Protein AF-A0A960PPL7-F1 (afdb_monomer)

pLDDT: mean 92.36, std 5.19, range [50.59, 97.56]

Structure (mmCIF, N/CA/C/O backbone):
data_AF-A0A960PPL7-F1
#
_entry.id   AF-A0A960PPL7-F1
#
loop_
_atom_site.group_PDB
_atom_site.id
_atom_site.type_symbol
_atom_site.label_atom_id
_atom_site.label_alt_id
_atom_site.label_comp_id
_atom_site.label_asym_id
_atom_site.label_entity_id
_atom_site.label_seq_id
_atom_site.pdbx_PDB_ins_code
_atom_site.Cartn_x
_atom_site.Cartn_y
_atom_site.Cartn_z
_atom_site.occupancy
_atom_site.B_iso_or_equiv
_atom_site.auth_seq_id
_atom_site.auth_comp_id
_atom_site.auth_asym_id
_atom_site.auth_atom_id
_atom_site.pdbx_PDB_model_num
ATOM 1 N N . GLU A 1 1 ? 14.527 -8.221 19.448 1.00 73.06 1 GLU A N 1
ATOM 2 C CA . GLU A 1 1 ? 15.876 -8.836 19.472 1.00 73.06 1 GLU A CA 1
ATOM 3 C C . GLU A 1 1 ? 15.897 -10.277 19.989 1.00 73.06 1 GLU A C 1
ATOM 5 O O . GLU A 1 1 ? 16.883 -10.960 19.742 1.00 73.06 1 GLU A O 1
ATOM 10 N N . SER A 1 2 ? 14.802 -10.771 20.595 1.00 90.75 2 SER A N 1
ATOM 11 C CA . SER A 1 2 ? 14.641 -12.183 20.988 1.00 90.75 2 SER A CA 1
ATOM 12 C C . SER A 1 2 ? 15.032 -13.168 19.874 1.00 90.75 2 SER A C 1
ATOM 14 O O . SER A 1 2 ? 14.735 -12.958 18.686 1.00 90.75 2 SER A O 1
ATOM 16 N N . SER A 1 3 ? 15.683 -14.263 20.271 1.00 93.06 3 SER A N 1
ATOM 17 C CA . SER A 1 3 ? 16.046 -15.384 19.397 1.00 93.06 3 SER A CA 1
ATOM 18 C C . SER A 1 3 ? 14.822 -16.080 18.791 1.00 93.06 3 SER A C 1
ATOM 20 O O . SER A 1 3 ? 14.914 -16.642 17.704 1.00 93.06 3 SER A O 1
ATOM 22 N N . GLU A 1 4 ? 13.650 -15.964 19.412 1.00 94.50 4 GLU A N 1
ATOM 23 C CA . GLU A 1 4 ? 12.392 -16.514 18.883 1.00 94.50 4 GLU A CA 1
ATOM 24 C C . GLU A 1 4 ? 12.011 -15.888 17.530 1.00 94.50 4 GLU A C 1
ATOM 26 O O . GLU A 1 4 ? 11.429 -16.538 16.666 1.00 94.50 4 GLU A O 1
ATOM 31 N N . LEU A 1 5 ? 12.422 -14.637 17.288 1.00 94.69 5 LEU A N 1
ATOM 32 C CA . LEU A 1 5 ? 12.109 -13.887 16.069 1.00 94.69 5 LEU A CA 1
ATOM 33 C C . LEU A 1 5 ? 13.184 -14.019 14.977 1.00 94.69 5 LEU A C 1
ATOM 35 O O . LEU A 1 5 ? 13.223 -13.207 14.050 1.00 94.69 5 LEU A O 1
ATOM 39 N N . ILE A 1 6 ? 14.092 -15.000 15.061 1.00 96.19 6 ILE A N 1
ATOM 40 C CA . ILE A 1 6 ? 15.126 -15.217 14.029 1.00 96.19 6 ILE A CA 1
ATOM 41 C C . ILE A 1 6 ? 14.489 -15.466 12.655 1.00 96.19 6 ILE A C 1
ATOM 43 O O . ILE A 1 6 ? 14.918 -14.873 11.667 1.00 96.19 6 ILE A O 1
ATOM 47 N N . LYS A 1 7 ? 13.432 -16.286 12.586 1.00 96.62 7 LYS A N 1
ATOM 48 C CA . LYS A 1 7 ? 12.739 -16.577 11.320 1.00 96.62 7 LYS A CA 1
ATOM 49 C C . LYS A 1 7 ? 12.035 -15.351 10.746 1.00 96.62 7 LYS A C 1
ATOM 51 O O . LYS A 1 7 ? 12.134 -15.118 9.547 1.00 96.62 7 LYS A O 1
ATOM 56 N N . TRP A 1 8 ? 11.411 -14.535 11.596 1.00 95.31 8 TRP A N 1
ATOM 57 C CA . TRP A 1 8 ? 10.809 -13.268 11.179 1.00 95.31 8 TRP A CA 1
ATOM 58 C C . TRP A 1 8 ? 11.855 -12.311 10.600 1.00 95.31 8 TRP A C 1
ATOM 60 O O . TRP A 1 8 ? 11.674 -11.800 9.502 1.00 95.31 8 TRP A O 1
ATOM 70 N N . ARG A 1 9 ? 12.993 -12.127 11.283 1.00 94.81 9 ARG A N 1
ATOM 71 C CA . ARG A 1 9 ? 14.095 -11.289 10.778 1.00 94.81 9 ARG A CA 1
ATOM 72 C C . ARG A 1 9 ? 14.619 -11.786 9.431 1.00 94.81 9 ARG A C 1
ATOM 74 O O . ARG A 1 9 ? 14.676 -11.010 8.488 1.00 94.81 9 ARG A O 1
ATOM 81 N N . SER A 1 10 ? 14.890 -13.088 9.322 1.00 96.12 10 SER A N 1
ATOM 82 C CA . SER A 1 10 ? 15.334 -13.703 8.067 1.00 96.12 10 SER A CA 1
ATOM 83 C C . SER A 1 10 ? 14.318 -13.539 6.935 1.00 96.12 10 SER A C 1
ATOM 85 O O . SER A 1 10 ? 14.725 -13.379 5.789 1.00 96.12 10 SER A O 1
ATOM 87 N N . PHE A 1 11 ? 13.017 -13.586 7.232 1.00 96.94 11 PHE A N 1
ATOM 88 C CA . PHE A 1 11 ? 11.973 -13.325 6.245 1.00 96.94 11 PHE A CA 1
ATOM 89 C C . PHE A 1 11 ? 12.001 -11.868 5.776 1.00 96.94 11 PHE A C 1
ATOM 91 O O . PHE A 1 11 ? 11.994 -11.629 4.575 1.00 96.94 11 PHE A O 1
ATOM 98 N N . ARG A 1 12 ? 12.099 -10.905 6.701 1.00 96.81 12 ARG A N 1
ATOM 99 C CA . ARG A 1 12 ? 12.150 -9.470 6.373 1.00 96.81 12 ARG A CA 1
ATOM 100 C C . ARG A 1 12 ? 13.394 -9.052 5.584 1.00 96.81 12 ARG A C 1
ATOM 102 O O . ARG A 1 12 ? 13.346 -8.040 4.890 1.00 96.81 12 ARG A O 1
ATOM 109 N N . ASP A 1 13 ? 14.493 -9.794 5.710 1.00 95.81 13 ASP A N 1
ATOM 110 C CA . ASP A 1 13 ? 15.726 -9.560 4.947 1.00 95.81 13 ASP A CA 1
ATOM 111 C C . ASP A 1 13 ? 15.650 -10.121 3.509 1.00 95.81 13 ASP A C 1
ATOM 113 O O . ASP A 1 13 ? 16.515 -9.821 2.678 1.00 95.81 13 ASP A O 1
ATOM 117 N N . SER A 1 14 ? 14.622 -10.922 3.198 1.00 96.38 14 SER A N 1
ATOM 118 C CA . SER A 1 14 ? 14.376 -11.439 1.852 1.00 96.38 14 SER A CA 1
ATOM 119 C C . SER A 1 14 ? 13.973 -10.322 0.887 1.00 96.38 14 SER A C 1
ATOM 121 O O . SER A 1 14 ? 13.324 -9.340 1.242 1.00 96.38 14 SER A O 1
ATOM 123 N N . GLU A 1 15 ? 14.320 -10.487 -0.385 1.00 94.88 15 GLU A N 1
ATOM 124 C CA . GLU A 1 15 ? 13.845 -9.603 -1.450 1.00 94.88 15 GLU A CA 1
ATOM 125 C C . GLU A 1 15 ? 12.352 -9.822 -1.758 1.00 94.88 15 GLU A C 1
ATOM 127 O O . GLU A 1 15 ? 11.674 -8.900 -2.207 1.00 94.88 15 GLU A O 1
ATOM 132 N N . ASP A 1 16 ? 11.815 -11.010 -1.471 1.00 96.38 16 ASP A N 1
ATOM 133 C CA . ASP A 1 16 ? 10.421 -11.356 -1.775 1.00 96.38 16 ASP A CA 1
ATOM 134 C C . ASP A 1 16 ? 9.433 -10.809 -0.737 1.00 96.38 16 ASP A C 1
ATOM 136 O O . ASP A 1 16 ? 8.257 -10.604 -1.041 1.00 96.38 16 ASP A O 1
ATOM 140 N N . SER A 1 17 ? 9.894 -10.495 0.480 1.00 97.12 17 SER A N 1
ATOM 141 C CA . SER A 1 17 ? 9.025 -9.957 1.536 1.00 97.12 17 SER A CA 1
ATOM 142 C C . SER A 1 17 ? 8.467 -8.571 1.206 1.00 97.12 17 SER A C 1
ATOM 144 O O . SER A 1 17 ? 7.540 -8.116 1.871 1.00 97.12 17 SER A O 1
ATOM 146 N N . ARG A 1 18 ? 8.980 -7.905 0.161 1.00 96.12 18 ARG A N 1
ATOM 147 C CA . ARG A 1 18 ? 8.440 -6.634 -0.346 1.00 96.12 18 ARG A CA 1
ATOM 148 C C . ARG A 1 18 ? 7.047 -6.769 -0.964 1.00 96.12 18 ARG A C 1
ATOM 150 O O . ARG A 1 18 ? 6.365 -5.778 -1.180 1.00 96.12 18 ARG A O 1
ATOM 157 N N . TYR A 1 19 ? 6.625 -7.992 -1.276 1.00 96.81 19 TYR A N 1
ATOM 158 C CA . TYR A 1 19 ? 5.289 -8.288 -1.798 1.00 96.81 19 TYR A CA 1
ATOM 159 C C . TYR A 1 19 ? 4.319 -8.760 -0.709 1.00 96.81 19 TYR A C 1
ATOM 161 O O . TYR A 1 19 ? 3.200 -9.167 -1.015 1.00 96.81 19 TYR A O 1
ATOM 169 N N . VAL A 1 20 ? 4.735 -8.711 0.559 1.00 97.56 20 VAL A N 1
ATOM 170 C CA . VAL A 1 20 ? 3.917 -9.108 1.704 1.00 97.56 20 VAL A CA 1
ATOM 171 C C . VAL A 1 20 ? 3.714 -7.902 2.607 1.00 97.56 20 VAL A C 1
ATOM 173 O O . VAL A 1 20 ? 4.674 -7.264 3.024 1.00 97.56 20 VAL A O 1
ATOM 176 N N . THR A 1 21 ? 2.461 -7.623 2.948 1.00 96.81 21 THR A N 1
ATOM 177 C CA . THR A 1 21 ? 2.082 -6.604 3.929 1.00 96.81 21 THR A CA 1
ATOM 178 C C . THR A 1 21 ? 1.189 -7.255 4.972 1.00 96.81 21 THR A C 1
ATOM 180 O O . THR A 1 21 ? 0.281 -8.011 4.630 1.00 96.81 21 THR A O 1
ATOM 183 N N . LEU A 1 22 ? 1.457 -6.964 6.242 1.00 96.94 22 LEU A N 1
ATOM 184 C CA . LEU A 1 22 ? 0.673 -7.447 7.371 1.00 96.94 22 LEU A CA 1
ATOM 185 C C . LEU A 1 22 ? -0.051 -6.268 8.009 1.00 96.94 22 LEU A C 1
ATOM 187 O O . LEU A 1 22 ? 0.582 -5.278 8.369 1.00 96.94 22 LEU A O 1
ATOM 191 N N . THR A 1 23 ? -1.368 -6.381 8.137 1.00 96.62 23 THR A N 1
ATOM 192 C CA . THR A 1 23 ? -2.220 -5.327 8.690 1.00 96.62 23 THR A CA 1
ATOM 193 C C . THR A 1 23 ? -2.636 -5.639 10.115 1.00 96.62 23 THR A C 1
ATOM 195 O O . THR A 1 23 ? -2.966 -6.784 10.421 1.00 96.62 23 THR A O 1
ATOM 198 N N . LEU A 1 24 ? -2.691 -4.613 10.950 1.00 95.31 24 LEU A N 1
ATOM 199 C CA . LEU A 1 24 ? -3.146 -4.687 12.335 1.00 95.31 24 LEU A CA 1
ATOM 200 C C . LEU A 1 24 ? -3.850 -3.380 12.730 1.00 95.31 24 LEU A C 1
ATOM 202 O O . LEU A 1 24 ? -3.652 -2.371 12.058 1.00 95.31 24 LEU A O 1
ATOM 206 N N . PRO A 1 25 ? -4.659 -3.358 13.798 1.00 95.94 25 PRO A N 1
ATOM 207 C CA . PRO A 1 25 ? -5.202 -4.512 14.525 1.00 95.94 25 PRO A CA 1
ATOM 208 C C . PRO A 1 25 ? -6.429 -5.096 13.790 1.00 95.94 25 PRO A C 1
ATOM 210 O O . PRO A 1 25 ? -6.706 -4.695 12.659 1.00 95.94 25 PRO A O 1
ATOM 213 N N . HIS A 1 26 ? -7.179 -6.028 14.386 1.00 95.75 26 HIS A N 1
ATOM 214 C CA . HIS A 1 26 ? -8.480 -6.401 13.823 1.00 95.75 26 HIS A CA 1
ATOM 215 C C . HIS A 1 26 ? -9.491 -5.242 13.923 1.00 95.75 26 HIS A C 1
ATOM 217 O O . HIS A 1 26 ? -9.359 -4.320 14.735 1.00 95.75 26 HIS A O 1
ATOM 223 N N . ILE A 1 27 ? -10.512 -5.299 13.067 1.00 95.19 27 ILE A N 1
ATOM 224 C CA . ILE A 1 27 ? -11.621 -4.343 12.996 1.00 95.19 27 ILE A CA 1
ATOM 225 C C . ILE A 1 27 ? -12.933 -5.000 13.381 1.00 95.19 27 ILE A C 1
ATOM 227 O O . ILE A 1 27 ? -13.144 -6.185 13.121 1.00 95.19 27 ILE A O 1
ATOM 231 N N . LEU A 1 28 ? -13.838 -4.224 13.961 1.00 94.69 28 LEU A N 1
ATOM 232 C CA . LEU A 1 28 ? -15.170 -4.698 14.280 1.00 94.69 28 LEU A CA 1
ATOM 233 C C . LEU A 1 28 ? -15.963 -4.919 12.983 1.00 94.69 28 LEU A C 1
ATOM 235 O O . LEU A 1 28 ? -16.094 -4.009 12.167 1.00 94.69 28 LEU A O 1
ATOM 239 N N . LEU A 1 29 ? -16.490 -6.130 12.773 1.00 94.25 29 LEU A N 1
ATOM 240 C CA . LEU A 1 29 ? -17.233 -6.462 11.547 1.00 94.25 29 LEU A CA 1
ATOM 241 C C . LEU A 1 29 ? -18.726 -6.156 11.644 1.00 94.25 29 LEU A C 1
ATOM 243 O O . LEU A 1 29 ? -19.380 -5.914 10.630 1.00 94.25 29 LEU A O 1
ATOM 247 N N . ARG A 1 30 ? -19.287 -6.196 12.854 1.00 93.75 30 ARG A N 1
ATOM 248 C CA . ARG A 1 30 ? -20.698 -5.891 13.093 1.00 93.75 30 ARG A CA 1
ATOM 249 C C . ARG A 1 30 ? -20.910 -5.287 14.467 1.00 93.75 30 ARG A C 1
ATOM 251 O O . ARG A 1 30 ? -20.148 -5.547 15.392 1.00 93.75 30 ARG A O 1
ATOM 258 N N . LEU A 1 31 ? -22.020 -4.575 14.606 1.00 93.06 31 LEU A N 1
ATOM 259 C CA . LEU A 1 31 ? -22.545 -4.214 15.915 1.00 93.06 31 LEU A CA 1
ATOM 260 C C . LEU A 1 31 ? -23.069 -5.460 16.655 1.00 93.06 31 LEU A C 1
ATOM 262 O O . LEU A 1 31 ? -23.613 -6.366 15.999 1.00 93.06 31 LEU A O 1
ATOM 266 N N . PRO A 1 32 ? -22.935 -5.504 17.992 1.00 93.81 32 PRO A N 1
ATOM 267 C CA . PRO A 1 32 ? -23.618 -6.484 18.827 1.00 93.81 32 PRO A CA 1
ATOM 268 C C . PRO A 1 32 ? -25.133 -6.455 18.605 1.00 93.81 32 PRO A C 1
ATOM 270 O O . PRO A 1 32 ? -25.702 -5.391 18.337 1.00 93.81 32 PRO A O 1
ATOM 273 N N . TYR A 1 33 ? -25.787 -7.612 18.695 1.00 94.19 33 TYR A N 1
ATOM 274 C CA . TYR A 1 33 ? -27.240 -7.697 18.588 1.00 94.19 33 TYR A CA 1
ATOM 275 C C . TYR A 1 33 ? -27.907 -7.146 19.846 1.00 94.19 33 TYR A C 1
ATOM 277 O O . TYR A 1 33 ? -27.520 -7.467 20.967 1.00 94.19 33 TYR A O 1
ATOM 285 N N . GLY A 1 34 ? -28.944 -6.3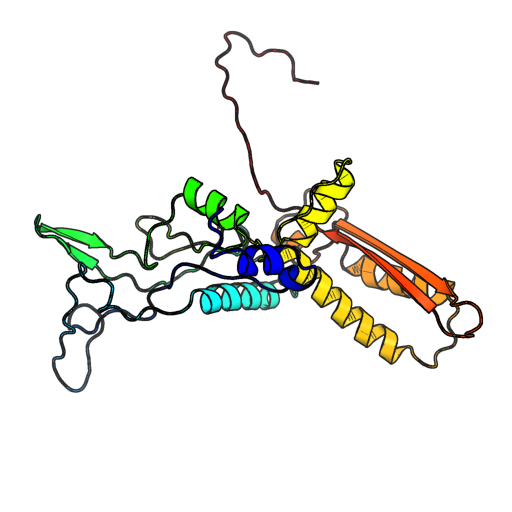41 19.654 1.00 91.44 34 GLY A N 1
ATOM 286 C CA . GLY A 1 34 ? -29.691 -5.741 20.747 1.00 91.44 34 GLY A CA 1
ATOM 287 C C . GLY A 1 34 ? -30.824 -4.849 20.236 1.00 91.44 34 GLY A C 1
ATOM 288 O O . GLY A 1 34 ? -30.761 -4.384 19.095 1.00 91.44 34 GLY A O 1
ATOM 289 N N . PRO A 1 35 ? -31.859 -4.588 21.055 1.00 87.44 35 PRO A N 1
ATOM 290 C CA . PRO A 1 35 ? -32.994 -3.748 20.670 1.00 87.44 35 PRO A CA 1
ATOM 291 C C . PRO A 1 35 ? -32.601 -2.321 20.267 1.00 87.44 35 PRO A C 1
ATOM 293 O O . PRO A 1 35 ? -33.221 -1.749 19.377 1.00 87.44 35 PRO A O 1
ATOM 296 N N . GLU A 1 36 ? -31.571 -1.761 20.909 1.00 85.31 36 GLU A N 1
ATOM 297 C CA . GLU A 1 36 ? -31.084 -0.394 20.667 1.00 85.31 36 GLU A CA 1
ATOM 298 C C . GLU A 1 36 ? -30.017 -0.316 19.562 1.00 85.31 36 GLU A C 1
ATOM 300 O O . GLU A 1 36 ? -29.754 0.761 19.032 1.00 85.31 36 GLU A O 1
ATOM 305 N N . THR A 1 37 ? -29.400 -1.446 19.205 1.00 88.00 37 THR A N 1
ATOM 306 C CA . THR A 1 37 ? -28.290 -1.519 18.246 1.00 88.00 37 THR A CA 1
ATOM 307 C C . THR A 1 37 ? -28.740 -2.187 16.948 1.00 88.00 37 THR A C 1
ATOM 309 O O . THR A 1 37 ? -29.140 -1.522 15.995 1.00 88.00 37 THR A O 1
ATOM 312 N N . LYS A 1 38 ? -28.677 -3.519 16.893 1.00 89.50 38 LYS A N 1
ATOM 313 C CA . LYS A 1 38 ? -29.077 -4.338 15.753 1.00 89.50 38 LYS A CA 1
ATOM 314 C C . LYS A 1 38 ? -30.102 -5.373 16.227 1.00 89.50 38 LYS A C 1
ATOM 316 O O . LYS A 1 38 ? -29.691 -6.421 16.732 1.00 89.50 38 LYS A O 1
ATOM 321 N N . PRO A 1 39 ? -31.412 -5.112 16.087 1.00 91.25 39 PRO A N 1
ATOM 322 C CA . PRO A 1 39 ? -32.435 -6.043 16.541 1.00 91.25 39 PRO A CA 1
ATOM 323 C C . PRO A 1 39 ? -32.487 -7.294 15.656 1.00 91.25 39 PRO A C 1
ATOM 325 O O . PRO A 1 39 ? -32.177 -7.255 14.463 1.00 91.25 39 PRO A O 1
ATOM 328 N N . VAL A 1 40 ? -32.893 -8.414 16.254 1.00 93.12 40 VAL A N 1
ATOM 329 C CA . VAL A 1 40 ? -33.197 -9.667 15.550 1.00 93.12 40 VAL A CA 1
ATOM 330 C C . VAL A 1 40 ? -34.707 -9.742 15.322 1.00 93.12 40 VAL A C 1
ATOM 332 O O . VAL A 1 40 ? -35.481 -9.452 16.228 1.00 93.12 40 VAL A O 1
ATOM 335 N N . GLU A 1 41 ? -35.137 -10.136 14.123 1.00 90.50 41 GLU A N 1
ATOM 336 C CA . GLU A 1 41 ? -36.562 -10.126 13.748 1.00 90.50 41 GLU A CA 1
ATOM 337 C C . GLU A 1 41 ? -37.391 -11.210 14.457 1.00 90.50 41 GLU A C 1
ATOM 339 O O . GLU A 1 41 ? -38.571 -11.014 14.732 1.00 90.50 41 GLU A O 1
ATOM 344 N N . THR A 1 42 ? -36.796 -12.372 14.741 1.00 91.94 42 THR A N 1
ATOM 345 C CA . THR A 1 42 ? -37.542 -13.564 15.180 1.00 91.94 42 THR A CA 1
ATOM 346 C C . THR A 1 42 ? -37.848 -13.580 16.677 1.00 91.94 42 THR A C 1
ATOM 348 O O . THR A 1 42 ? -38.899 -14.064 17.089 1.00 91.94 42 THR A O 1
ATOM 351 N N . PHE A 1 43 ? -36.925 -13.097 17.505 1.00 92.88 43 PHE A N 1
ATOM 352 C CA . PHE A 1 43 ? -37.070 -13.080 18.958 1.00 92.88 43 PHE A CA 1
ATOM 353 C C . PHE A 1 43 ? -36.241 -11.948 19.559 1.00 92.88 43 PHE A C 1
ATOM 355 O O . PHE A 1 43 ? -35.281 -11.475 18.950 1.00 92.88 43 PHE A O 1
ATOM 362 N N . ASN A 1 44 ? -36.606 -11.529 20.772 1.00 91.81 44 ASN A N 1
ATOM 363 C CA . ASN A 1 44 ? -35.888 -10.488 21.497 1.00 91.81 44 ASN A CA 1
ATOM 364 C C . ASN A 1 44 ? -34.538 -11.022 22.004 1.00 91.81 44 ASN A C 1
ATOM 366 O O . ASN A 1 44 ? -34.441 -11.533 23.120 1.00 91.81 44 ASN A O 1
ATOM 370 N N . TYR A 1 45 ? -33.520 -10.956 21.148 1.00 93.62 45 TYR A N 1
ATOM 371 C CA . TYR A 1 45 ? -32.154 -11.336 21.475 1.00 93.62 45 TYR A CA 1
ATOM 372 C C . TYR A 1 45 ? -31.342 -10.118 21.908 1.00 93.62 45 TYR A C 1
ATOM 374 O O . TYR A 1 45 ? -31.296 -9.109 21.202 1.00 93.62 45 TYR A O 1
ATOM 382 N N . VAL A 1 46 ? -30.664 -10.255 23.043 1.00 92.44 46 VAL A N 1
ATOM 383 C CA . VAL A 1 46 ? -29.668 -9.303 23.527 1.00 92.44 46 VAL A CA 1
ATOM 384 C C . VAL A 1 46 ? -28.358 -10.064 23.628 1.00 92.44 46 VAL A C 1
ATOM 386 O O . VAL A 1 46 ? -28.264 -11.046 24.365 1.00 92.44 46 VAL A O 1
ATOM 389 N N . GLU A 1 47 ? -27.373 -9.654 22.839 1.00 92.94 47 GLU A N 1
ATOM 390 C CA . GLU A 1 47 ? -26.036 -10.223 22.908 1.00 92.94 47 GLU A CA 1
ATOM 391 C C . GLU A 1 47 ? -25.355 -9.764 24.199 1.00 92.94 47 GLU A C 1
ATOM 393 O O . GLU A 1 47 ? -25.427 -8.590 24.559 1.00 92.94 47 GLU A O 1
ATOM 398 N N . ASP A 1 48 ? -24.709 -10.689 24.906 1.00 90.38 48 ASP A N 1
ATOM 399 C CA . ASP A 1 48 ? -24.051 -10.417 26.186 1.00 90.38 48 ASP A CA 1
ATOM 400 C C . ASP A 1 48 ? -22.729 -9.661 25.973 1.00 90.38 48 ASP A C 1
ATOM 402 O O . ASP A 1 48 ? -21.648 -10.230 26.089 1.00 90.38 48 ASP A O 1
ATOM 406 N N . VAL A 1 49 ? -22.807 -8.384 25.595 1.00 89.69 49 VAL A N 1
ATOM 407 C CA . VAL A 1 49 ? -21.649 -7.528 25.316 1.00 89.69 49 VAL A CA 1
ATOM 408 C C . VAL A 1 49 ? -21.798 -6.205 26.058 1.00 89.69 49 VAL A C 1
ATOM 410 O O . VAL A 1 49 ? -22.644 -5.380 25.728 1.00 89.69 49 VAL A O 1
ATOM 413 N N . ASP A 1 50 ? -20.926 -5.977 27.033 1.00 82.75 50 ASP A N 1
ATOM 414 C CA . ASP A 1 50 ? -20.945 -4.808 27.920 1.00 82.75 50 ASP A CA 1
ATOM 415 C C . ASP A 1 50 ? -19.900 -3.738 27.548 1.00 82.75 50 ASP A C 1
ATOM 417 O O . ASP A 1 50 ? -19.867 -2.668 28.143 1.00 82.75 50 ASP A O 1
ATOM 421 N N . GLY A 1 51 ? -19.038 -4.012 26.560 1.00 82.31 51 GLY A N 1
ATOM 422 C CA . GLY A 1 51 ? -17.943 -3.113 26.181 1.00 82.31 51 GLY A CA 1
ATOM 423 C C . GLY A 1 51 ? -16.620 -3.363 26.891 1.00 82.31 51 GLY A C 1
ATOM 424 O O . GLY A 1 51 ? -15.598 -2.874 26.397 1.00 82.31 51 GLY A O 1
ATOM 425 N N . THR A 1 52 ? -16.594 -4.164 27.955 1.00 83.12 52 THR A N 1
ATOM 426 C CA . THR A 1 52 ? -15.383 -4.431 28.740 1.00 83.12 52 THR A CA 1
ATOM 427 C C . THR A 1 52 ? -14.590 -5.597 28.152 1.00 83.12 52 THR A C 1
ATOM 429 O O . THR A 1 52 ? -13.388 -5.466 27.906 1.00 83.12 52 THR A O 1
ATOM 432 N N . ASP A 1 53 ? -15.276 -6.689 27.812 1.00 87.44 53 ASP A N 1
ATOM 433 C CA . ASP A 1 53 ? -14.671 -7.881 27.223 1.00 87.44 53 ASP A CA 1
ATOM 434 C C . ASP A 1 53 ? -14.542 -7.745 25.696 1.00 87.44 53 ASP A C 1
ATOM 436 O O . ASP A 1 53 ? -15.522 -7.534 24.975 1.00 87.44 53 ASP A O 1
ATOM 440 N N . HIS A 1 54 ? -13.308 -7.825 25.191 1.00 86.62 54 HIS A N 1
ATOM 441 C CA . HIS A 1 54 ? -13.030 -7.732 23.759 1.00 86.62 54 HIS A CA 1
ATOM 442 C C . HIS A 1 54 ? -13.396 -9.019 23.022 1.00 86.62 54 HIS A C 1
ATOM 444 O O . HIS A 1 54 ? -13.834 -8.931 21.877 1.00 86.62 54 HIS A O 1
ATOM 450 N N . ASP A 1 55 ? -13.281 -10.183 23.659 1.00 90.69 55 ASP A N 1
ATOM 451 C CA . ASP A 1 55 ? -13.412 -11.478 22.981 1.00 90.69 55 ASP A CA 1
ATOM 452 C C . ASP A 1 55 ? -14.864 -11.789 22.594 1.00 90.69 55 ASP A C 1
ATOM 454 O O . ASP A 1 55 ? -15.125 -12.630 21.732 1.00 90.69 55 ASP A O 1
ATOM 458 N N . LYS A 1 56 ? -15.824 -11.063 23.179 1.00 92.69 56 LYS A N 1
ATOM 459 C CA . LYS A 1 56 ? -17.249 -11.168 22.841 1.00 92.69 56 LYS A CA 1
ATOM 460 C C . LYS A 1 56 ? -17.641 -10.409 21.569 1.00 92.69 56 LYS A C 1
ATOM 462 O O . LYS A 1 56 ? -18.736 -10.610 21.050 1.00 92.69 56 LYS A O 1
ATOM 467 N N . TYR A 1 57 ? -16.778 -9.533 21.054 1.00 94.06 57 TYR A N 1
ATOM 468 C CA . TYR A 1 57 ? -17.036 -8.811 19.809 1.00 94.06 57 TYR A CA 1
ATOM 469 C C . TYR A 1 57 ? -16.613 -9.630 18.586 1.00 94.06 57 TYR A C 1
ATOM 471 O O . TYR A 1 57 ? -15.621 -10.356 18.599 1.00 94.06 57 TYR A O 1
ATOM 479 N N . LEU A 1 58 ? -17.334 -9.459 17.473 1.00 95.38 58 LEU A N 1
ATOM 480 C CA . LEU A 1 58 ? -16.958 -10.082 16.204 1.00 95.38 58 LEU A CA 1
ATOM 481 C C . LEU A 1 58 ? -15.869 -9.268 15.492 1.00 95.38 58 LEU A C 1
ATOM 483 O O . LEU A 1 58 ? -16.159 -8.404 14.655 1.00 95.38 58 LEU A O 1
ATOM 487 N N . TRP A 1 59 ? -14.619 -9.578 15.812 1.00 95.44 59 TRP A N 1
ATOM 488 C CA . TRP A 1 59 ? -13.444 -9.015 15.156 1.00 95.44 59 TRP A CA 1
ATOM 489 C C . TRP A 1 59 ? -13.148 -9.686 13.814 1.00 95.44 59 TRP A C 1
ATOM 491 O O . TRP A 1 59 ? -13.374 -10.879 13.611 1.00 95.44 59 TRP A O 1
ATOM 501 N N . GLY A 1 60 ? -12.617 -8.904 12.882 1.00 95.56 60 GLY A N 1
ATOM 502 C CA . GLY A 1 60 ? -12.232 -9.349 11.553 1.00 95.56 60 GLY A CA 1
ATOM 503 C C . GLY A 1 60 ? -10.936 -8.724 11.076 1.00 95.56 60 GLY A C 1
ATOM 504 O O . GLY A 1 60 ? -10.457 -7.719 11.590 1.00 95.56 60 GLY A O 1
ATOM 505 N N . ASN A 1 61 ? -10.345 -9.327 10.054 1.00 96.06 61 ASN A N 1
ATOM 506 C CA . ASN A 1 61 ? -9.034 -8.918 9.570 1.00 96.06 61 ASN A CA 1
ATOM 507 C C . ASN A 1 61 ? -9.069 -7.550 8.857 1.00 96.06 61 ASN A C 1
ATOM 509 O O . ASN A 1 61 ? -9.780 -7.386 7.862 1.00 96.06 61 ASN A O 1
ATOM 513 N N . ALA A 1 62 ? -8.238 -6.601 9.308 1.00 96.06 62 ALA A N 1
ATOM 514 C CA . ALA A 1 62 ? -8.057 -5.291 8.673 1.00 96.06 62 ALA A CA 1
ATOM 515 C C . ALA A 1 62 ? -7.507 -5.363 7.237 1.00 96.06 62 ALA A C 1
ATOM 517 O O . ALA A 1 62 ? -7.630 -4.395 6.484 1.00 96.06 62 ALA A O 1
ATOM 518 N N . ALA A 1 63 ? -6.973 -6.511 6.810 1.00 96.62 63 ALA A N 1
ATOM 519 C CA . ALA A 1 63 ? -6.558 -6.745 5.432 1.00 96.62 63 ALA A CA 1
ATOM 520 C C . ALA A 1 63 ? -7.713 -6.520 4.447 1.00 96.62 63 ALA A C 1
ATOM 522 O O . ALA A 1 63 ? -7.487 -6.026 3.344 1.00 96.62 63 ALA A O 1
ATOM 523 N N . TRP A 1 64 ? -8.956 -6.807 4.852 1.00 96.38 64 TRP A N 1
ATOM 524 C CA . TRP A 1 64 ? -10.138 -6.526 4.037 1.00 96.38 64 TRP A CA 1
ATOM 525 C C . TRP A 1 64 ? -10.386 -5.027 3.866 1.00 96.38 64 TRP A C 1
ATOM 527 O O . TRP A 1 64 ? -10.722 -4.591 2.765 1.00 96.38 64 TRP A O 1
ATOM 537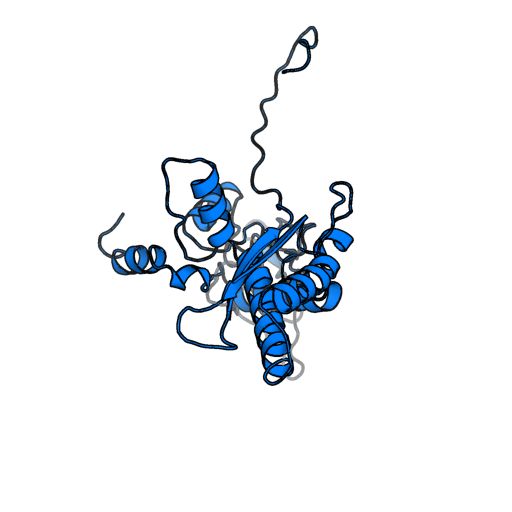 N N . ALA A 1 65 ? -10.152 -4.224 4.908 1.00 96.12 65 ALA A N 1
ATOM 538 C CA . ALA A 1 65 ? -10.234 -2.770 4.804 1.00 96.12 65 ALA A CA 1
ATOM 539 C C . ALA A 1 65 ? -9.146 -2.221 3.869 1.00 96.12 65 ALA A C 1
ATOM 541 O O . ALA A 1 65 ? -9.443 -1.407 2.994 1.00 96.12 65 ALA A O 1
ATOM 542 N N . LEU A 1 66 ? -7.907 -2.718 3.973 1.00 96.81 66 LEU A N 1
ATOM 543 C CA . LEU A 1 66 ? -6.826 -2.326 3.062 1.00 96.81 66 LEU A CA 1
ATOM 544 C C . LEU A 1 66 ? -7.116 -2.749 1.612 1.00 96.81 66 LEU A C 1
ATOM 546 O O . LEU A 1 66 ? -6.960 -1.949 0.690 1.00 96.81 66 LEU A O 1
ATOM 550 N N . ALA A 1 67 ? -7.595 -3.975 1.391 1.00 96.62 67 ALA A N 1
ATOM 551 C CA . ALA A 1 67 ? -7.983 -4.466 0.067 1.00 96.62 67 ALA A CA 1
ATOM 552 C C . ALA A 1 67 ? -9.103 -3.617 -0.554 1.00 96.62 67 ALA A C 1
ATOM 554 O O . ALA A 1 67 ? -9.079 -3.306 -1.749 1.00 96.62 67 ALA A O 1
ATOM 555 N N . GLN A 1 68 ? -10.061 -3.184 0.265 1.00 96.31 68 GLN A N 1
ATOM 556 C CA . GLN A 1 68 ? -11.121 -2.281 -0.155 1.00 96.31 68 GLN A CA 1
ATOM 557 C C . GLN A 1 68 ? -10.568 -0.892 -0.523 1.00 96.31 68 GLN A C 1
ATOM 559 O O . GLN A 1 68 ? -10.982 -0.345 -1.547 1.00 96.31 68 GLN A O 1
ATOM 564 N N . ARG A 1 69 ? -9.578 -0.353 0.209 1.00 96.62 69 ARG A N 1
ATOM 565 C CA . ARG A 1 69 ? -8.870 0.887 -0.176 1.00 96.62 69 ARG A CA 1
ATOM 566 C C . ARG A 1 69 ? -8.114 0.744 -1.500 1.00 96.62 69 ARG A C 1
ATOM 568 O O . ARG A 1 69 ? -8.238 1.613 -2.359 1.00 96.62 69 ARG A O 1
ATOM 575 N N . ILE A 1 70 ? -7.411 -0.371 -1.715 1.00 96.94 70 ILE A N 1
ATOM 576 C CA . ILE A 1 70 ? -6.725 -0.682 -2.985 1.00 96.94 70 ILE A CA 1
ATOM 577 C C . ILE A 1 70 ? -7.719 -0.725 -4.151 1.00 96.94 70 ILE A C 1
ATOM 579 O O . ILE A 1 70 ? -7.479 -0.126 -5.201 1.00 96.94 70 ILE A O 1
ATOM 583 N N . THR A 1 71 ? -8.853 -1.400 -3.959 1.00 97.19 71 THR A N 1
ATOM 584 C CA . THR A 1 71 ? -9.904 -1.516 -4.980 1.00 97.19 71 THR A CA 1
ATOM 585 C C . THR A 1 71 ? -10.536 -0.160 -5.284 1.00 97.19 71 THR A C 1
ATOM 587 O O . THR A 1 71 ? -10.741 0.175 -6.448 1.00 97.19 71 THR A O 1
ATOM 590 N N . ASN A 1 72 ? -10.784 0.652 -4.254 1.00 96.25 72 ASN A N 1
ATOM 591 C CA . ASN A 1 72 ? -11.307 2.005 -4.407 1.00 96.25 72 ASN A CA 1
ATOM 592 C C . ASN A 1 72 ? -10.343 2.906 -5.194 1.00 96.25 72 ASN A C 1
ATOM 594 O O . ASN A 1 72 ? -10.759 3.574 -6.137 1.00 96.25 72 ASN A O 1
ATOM 598 N N . ALA A 1 73 ? -9.047 2.876 -4.865 1.00 96.38 73 ALA A N 1
ATOM 599 C CA . ALA A 1 73 ? -8.029 3.622 -5.602 1.00 96.38 73 ALA A CA 1
ATOM 600 C C . ALA A 1 73 ? -8.010 3.224 -7.087 1.00 96.38 73 ALA A C 1
ATOM 602 O O . ALA A 1 73 ? -8.023 4.089 -7.966 1.00 96.38 73 ALA A O 1
ATOM 603 N N . PHE A 1 74 ? -8.065 1.918 -7.373 1.00 97.19 74 PHE A N 1
ATOM 604 C CA . PHE A 1 74 ? -8.126 1.428 -8.747 1.00 97.19 74 PHE A CA 1
ATOM 605 C C . PHE A 1 74 ? -9.397 1.883 -9.475 1.00 97.19 74 PHE A C 1
ATOM 607 O O . PHE A 1 74 ? -9.311 2.308 -10.624 1.00 97.19 74 PHE A O 1
ATOM 614 N N . ALA A 1 75 ? -10.558 1.834 -8.821 1.00 96.94 75 ALA A N 1
ATOM 615 C CA . ALA A 1 75 ? -11.822 2.262 -9.414 1.00 96.94 75 ALA A CA 1
ATOM 616 C C . ALA A 1 75 ? -11.841 3.767 -9.745 1.00 96.94 75 ALA A C 1
ATOM 618 O O . ALA A 1 75 ? -12.344 4.153 -10.797 1.00 96.94 75 ALA A O 1
ATOM 619 N N . LEU A 1 76 ? -11.270 4.608 -8.877 1.00 94.81 76 LEU A N 1
ATOM 620 C CA . LEU A 1 76 ? -11.254 6.065 -9.053 1.00 94.81 76 LEU A CA 1
ATOM 621 C C . LEU A 1 76 ? -10.178 6.547 -10.035 1.00 94.81 76 LEU A C 1
ATOM 623 O O . LEU A 1 76 ? -10.403 7.493 -10.793 1.00 94.81 76 LEU A O 1
ATOM 627 N N . TYR A 1 77 ? -8.997 5.924 -10.012 1.00 95.19 77 TYR A N 1
ATOM 628 C CA . TYR A 1 77 ? -7.809 6.460 -10.686 1.00 95.19 77 TYR A CA 1
ATOM 629 C C . TYR A 1 77 ? -7.191 5.516 -11.722 1.00 95.19 77 TYR A C 1
ATOM 631 O O . TYR A 1 77 ? -6.294 5.923 -12.456 1.00 95.19 77 TYR A O 1
ATOM 639 N N . GLY A 1 78 ? -7.622 4.253 -11.782 1.00 94.69 78 GLY A N 1
ATOM 640 C CA . GLY A 1 78 ? -6.978 3.206 -12.585 1.00 94.69 78 GLY A CA 1
ATOM 641 C C . GLY A 1 78 ? -5.652 2.697 -12.002 1.00 94.69 78 GLY A C 1
ATOM 642 O O . GLY A 1 78 ? -4.998 1.845 -12.609 1.00 94.69 78 GLY A O 1
ATOM 643 N N . TRP A 1 79 ? -5.268 3.194 -10.821 1.00 95.69 79 TRP A N 1
ATOM 644 C CA . TRP A 1 79 ? -4.013 2.905 -10.126 1.00 95.69 79 TRP A CA 1
ATOM 645 C C . TRP A 1 79 ? -4.234 2.726 -8.629 1.00 95.69 79 TRP A C 1
ATOM 647 O O . TRP A 1 79 ? -5.187 3.228 -8.051 1.00 95.69 79 TRP A O 1
ATOM 657 N N . THR A 1 80 ? -3.313 2.028 -7.979 1.00 94.38 80 THR A N 1
ATOM 658 C CA . THR A 1 80 ? -3.466 1.534 -6.602 1.00 94.38 80 THR A CA 1
ATOM 659 C C . THR A 1 80 ? -2.535 2.227 -5.603 1.00 94.38 80 THR A C 1
ATOM 661 O O . THR A 1 80 ? -2.224 1.664 -4.560 1.00 94.38 80 THR A O 1
ATOM 664 N N . ALA A 1 81 ? -2.031 3.421 -5.929 1.00 87.12 81 ALA A N 1
ATOM 665 C CA . ALA A 1 81 ? -1.071 4.139 -5.081 1.00 87.12 81 ALA A CA 1
ATOM 666 C C . ALA A 1 81 ? -1.742 5.016 -4.001 1.00 87.12 81 ALA A C 1
ATOM 668 O O . ALA A 1 81 ? -1.151 5.277 -2.954 1.00 87.12 81 ALA A O 1
ATOM 669 N N . ALA A 1 82 ? -2.976 5.471 -4.240 1.00 93.00 82 ALA A N 1
ATOM 670 C CA . ALA A 1 82 ? -3.733 6.340 -3.336 1.00 93.00 82 ALA A CA 1
ATOM 671 C C . ALA A 1 82 ? -4.482 5.523 -2.265 1.00 93.00 82 ALA A C 1
ATOM 673 O O . ALA A 1 82 ? -5.703 5.397 -2.310 1.00 93.00 82 ALA A O 1
ATOM 674 N N . ILE A 1 83 ? -3.730 4.894 -1.357 1.00 95.25 83 ILE A N 1
ATOM 675 C CA . ILE A 1 83 ? -4.253 3.931 -0.366 1.00 95.25 83 ILE A CA 1
ATOM 676 C C . ILE A 1 83 ? -3.849 4.245 1.081 1.00 95.25 83 ILE A C 1
ATOM 678 O O . ILE A 1 83 ? -4.114 3.440 1.970 1.00 95.25 83 ILE A O 1
ATOM 682 N N . ARG A 1 84 ? -3.193 5.384 1.321 1.00 93.50 84 ARG A N 1
ATOM 683 C CA . ARG A 1 84 ? -2.688 5.785 2.642 1.00 93.50 84 ARG A CA 1
ATOM 684 C C . ARG A 1 84 ? -2.889 7.270 2.902 1.00 93.50 84 ARG A C 1
ATOM 686 O O . ARG A 1 84 ? -3.033 8.031 1.957 1.00 93.50 84 ARG A O 1
ATOM 693 N N . GLY A 1 85 ? -2.863 7.676 4.164 1.00 92.00 85 GLY A N 1
ATOM 694 C CA . GLY A 1 85 ? -3.190 9.018 4.634 1.00 92.00 85 GLY A CA 1
ATOM 695 C C . GLY A 1 85 ? -4.696 9.297 4.622 1.00 92.00 85 GLY A C 1
ATOM 696 O O . GLY A 1 85 ? -5.444 8.723 3.830 1.00 92.00 85 GLY A O 1
ATOM 697 N N . VAL A 1 86 ? -5.139 10.211 5.488 1.00 89.69 86 VAL A N 1
ATOM 698 C CA . VAL A 1 86 ? -6.555 10.616 5.593 1.00 89.69 86 VAL A CA 1
ATOM 699 C C . VAL A 1 86 ? -7.047 11.198 4.269 1.00 89.69 86 VAL A C 1
ATOM 701 O O . VAL A 1 86 ? -8.019 10.713 3.698 1.00 89.69 86 VAL A O 1
ATOM 704 N N . GLU A 1 87 ? -6.322 12.177 3.731 1.00 87.69 87 GLU A N 1
ATOM 705 C CA . GLU A 1 87 ? -6.634 12.778 2.429 1.00 87.69 87 GLU A CA 1
ATOM 706 C C . GLU A 1 87 ? -6.086 11.940 1.268 1.00 87.69 87 GLU A C 1
ATOM 708 O O . GLU A 1 87 ? -6.641 11.956 0.176 1.00 87.69 87 GLU A O 1
ATOM 713 N N . GLY A 1 88 ? -5.046 11.135 1.516 1.00 87.38 88 GLY A N 1
ATOM 714 C CA . GLY A 1 88 ? -4.317 10.334 0.526 1.00 87.38 88 GLY A CA 1
ATOM 715 C C . GLY A 1 88 ? -5.027 9.061 0.022 1.00 87.38 88 GLY A C 1
ATOM 716 O O . GLY A 1 88 ? -4.477 8.344 -0.818 1.00 87.38 88 GLY A O 1
ATOM 717 N N . GLY A 1 89 ? -6.243 8.780 0.510 1.00 92.00 89 GLY A N 1
ATOM 718 C CA . GLY A 1 89 ? -7.068 7.630 0.112 1.00 92.00 89 GLY A CA 1
ATOM 719 C C . GLY A 1 89 ? -7.049 6.441 1.083 1.00 92.00 89 GLY A C 1
ATOM 720 O O . GLY A 1 89 ? -7.696 5.428 0.820 1.00 92.00 89 GLY A O 1
ATOM 721 N N . GLY A 1 90 ? -6.354 6.560 2.217 1.00 94.81 90 GLY A N 1
ATOM 722 C CA . GLY A 1 90 ? -6.271 5.536 3.267 1.00 94.81 90 GLY A CA 1
ATOM 723 C C . GLY A 1 90 ? -7.394 5.564 4.305 1.00 94.81 90 GLY A C 1
ATOM 724 O O . GLY A 1 90 ? -7.423 4.695 5.174 1.00 94.81 90 GLY A O 1
ATOM 725 N N . LEU A 1 91 ? -8.311 6.535 4.234 1.00 96.06 91 LEU A N 1
ATOM 726 C CA . LEU A 1 91 ? -9.440 6.669 5.158 1.00 96.06 91 LEU A CA 1
ATOM 727 C C . LEU A 1 91 ? -10.465 5.543 4.961 1.00 96.06 91 LEU A C 1
ATOM 729 O O . LEU A 1 91 ? -11.020 5.387 3.878 1.00 96.06 91 LEU A O 1
ATOM 733 N N . VAL A 1 92 ? -10.749 4.788 6.012 1.00 95.75 92 VAL A N 1
ATOM 734 C CA . VAL A 1 92 ? -11.794 3.767 6.122 1.00 95.75 92 VAL A CA 1
ATOM 735 C C . VAL A 1 92 ? -12.960 4.370 6.898 1.00 95.75 92 VAL A C 1
ATOM 737 O O . VAL A 1 92 ? -12.767 4.911 7.985 1.00 95.75 92 VAL A O 1
ATOM 740 N N . GLN A 1 93 ? -14.164 4.295 6.331 1.00 93.25 93 GLN A N 1
ATOM 741 C CA . GLN A 1 93 ? -15.360 4.925 6.890 1.00 93.25 93 GLN A CA 1
ATOM 742 C C . GLN A 1 93 ? -16.480 3.922 7.132 1.00 93.25 93 GLN A C 1
ATOM 744 O O . GLN A 1 93 ? -16.500 2.868 6.493 1.00 93.25 93 GLN A O 1
ATOM 749 N N . GLY A 1 94 ? -17.413 4.278 8.020 1.00 90.38 94 GLY A N 1
ATOM 750 C CA . GLY A 1 94 ? -18.556 3.435 8.356 1.00 90.38 94 GLY A CA 1
ATOM 751 C C . GLY A 1 94 ? -18.159 2.198 9.155 1.00 90.38 94 GLY A C 1
ATOM 752 O O . GLY A 1 94 ? -18.738 1.129 8.953 1.00 90.38 94 GLY A O 1
ATOM 753 N N . LEU A 1 95 ? -17.146 2.311 10.022 1.00 92.88 95 LEU A N 1
ATOM 754 C CA . LEU A 1 95 ? -16.831 1.226 10.943 1.00 92.88 95 LEU A CA 1
ATOM 755 C C . LEU A 1 95 ? -17.953 1.098 11.987 1.00 92.88 95 LEU A C 1
ATOM 757 O O . LEU A 1 95 ? -18.476 2.116 12.442 1.00 92.88 95 LEU A O 1
ATOM 761 N N . PRO A 1 96 ? -18.327 -0.124 12.400 1.00 92.31 96 PRO A N 1
ATOM 762 C CA . PRO A 1 96 ? -19.310 -0.314 13.458 1.00 92.31 96 PRO A CA 1
ATOM 763 C C . PRO A 1 96 ? -18.880 0.378 14.759 1.00 92.31 96 PRO A C 1
ATOM 765 O O . PRO A 1 96 ? -17.803 0.115 15.291 1.00 92.31 96 PRO A O 1
ATOM 768 N N . THR A 1 97 ? -19.742 1.245 15.284 1.00 88.12 97 THR A N 1
ATOM 769 C CA . THR A 1 97 ? -19.526 2.020 16.509 1.00 88.12 97 THR A CA 1
ATOM 770 C C . THR A 1 97 ? -20.524 1.599 17.584 1.00 88.12 97 THR A C 1
ATOM 772 O O . THR A 1 97 ? -21.700 1.948 17.541 1.00 88.12 97 THR A O 1
ATOM 775 N N . HIS A 1 98 ? -20.065 0.810 18.556 1.00 90.19 98 HIS A N 1
ATOM 776 C CA . HIS A 1 98 ? -20.897 0.399 19.686 1.00 90.19 98 HIS A CA 1
ATOM 777 C C . HIS A 1 98 ? -20.694 1.352 20.866 1.00 90.19 98 HIS A C 1
ATOM 779 O O . HIS A 1 98 ? -19.571 1.511 21.343 1.00 90.19 98 HIS A O 1
ATOM 785 N N . THR A 1 99 ? -21.765 1.981 21.339 1.00 89.19 99 THR A N 1
ATOM 786 C CA . THR A 1 99 ? -21.745 2.816 22.545 1.00 89.19 99 THR A CA 1
ATOM 787 C C . THR A 1 99 ? -22.319 2.053 23.724 1.00 89.19 99 THR A C 1
ATOM 789 O O . THR A 1 99 ? -23.379 1.447 23.598 1.00 89.19 99 THR A O 1
ATOM 792 N N . PHE A 1 100 ? -21.656 2.120 24.872 1.00 86.25 100 PHE A N 1
ATOM 793 C CA . PHE A 1 100 ? -22.087 1.462 26.102 1.00 86.25 100 PHE A CA 1
ATOM 794 C C . PHE A 1 100 ? -21.959 2.421 27.288 1.00 86.25 100 PHE A C 1
ATOM 796 O O . PHE A 1 100 ? -21.249 3.427 27.212 1.00 86.25 100 PHE A O 1
ATOM 803 N N . LYS A 1 101 ? -22.674 2.132 28.376 1.00 85.75 101 LYS A N 1
ATOM 804 C CA . LYS A 1 101 ? -22.565 2.898 29.623 1.00 85.75 101 LYS A CA 1
ATOM 805 C C . LYS A 1 101 ? -21.424 2.340 30.463 1.00 85.75 101 LYS A C 1
ATOM 807 O O . LYS A 1 101 ? -21.359 1.131 30.662 1.00 85.75 101 LYS A O 1
ATOM 812 N N . THR A 1 102 ? -20.542 3.208 30.938 1.00 84.94 102 THR A N 1
ATOM 813 C CA . THR A 1 102 ? -19.464 2.849 31.863 1.00 84.94 102 THR A CA 1
ATOM 814 C C . THR A 1 102 ? -19.992 2.723 33.292 1.00 84.94 102 THR A C 1
ATOM 816 O O . THR A 1 102 ? -21.089 3.193 33.602 1.00 84.94 102 THR A O 1
ATOM 819 N N . ASP A 1 103 ? -19.185 2.143 34.183 1.00 81.50 103 ASP A N 1
ATOM 820 C CA . ASP A 1 103 ? -19.500 2.035 35.617 1.00 81.50 103 ASP A CA 1
ATOM 821 C C . ASP A 1 103 ? -19.698 3.406 36.290 1.00 81.50 103 ASP A C 1
ATOM 823 O O . ASP A 1 103 ? -20.416 3.527 37.281 1.00 81.50 103 ASP A O 1
ATOM 827 N N . GLU A 1 104 ? -19.095 4.456 35.725 1.00 83.25 104 GLU A N 1
ATOM 828 C CA . GLU A 1 104 ? -19.226 5.848 36.175 1.00 83.25 104 GLU A CA 1
ATOM 829 C C . GLU A 1 104 ? -20.502 6.530 35.636 1.00 83.25 104 GLU A C 1
ATOM 831 O O . GLU A 1 104 ? -20.822 7.650 36.028 1.00 83.25 104 GLU A O 1
ATOM 836 N N . GLY A 1 105 ? -21.264 5.847 34.772 1.00 82.38 105 GLY A N 1
ATOM 837 C CA . GLY A 1 105 ? -22.518 6.330 34.184 1.00 82.38 105 GLY A CA 1
ATOM 838 C C . GLY A 1 105 ? -22.360 7.098 32.869 1.00 82.38 105 GLY A C 1
ATOM 839 O O . GLY A 1 105 ? -23.369 7.456 32.255 1.00 82.38 105 GLY A O 1
ATOM 840 N N . ASP A 1 106 ? -21.128 7.310 32.408 1.00 86.69 106 ASP A N 1
ATOM 841 C CA . ASP A 1 106 ? -20.831 7.981 31.144 1.00 86.69 106 ASP A CA 1
ATOM 842 C C . ASP A 1 106 ? -21.076 7.065 29.938 1.00 86.69 106 ASP A C 1
ATOM 844 O O . ASP A 1 106 ? -20.948 5.843 30.009 1.00 86.69 106 ASP A O 1
ATOM 848 N N . ILE A 1 107 ? -21.409 7.657 28.788 1.00 86.31 107 ILE A N 1
ATOM 849 C CA . ILE A 1 107 ? -21.508 6.920 27.523 1.00 86.31 107 ILE A CA 1
ATOM 850 C C . ILE A 1 107 ? -20.122 6.880 26.881 1.00 86.31 107 ILE A C 1
ATOM 852 O O . ILE A 1 107 ? -19.597 7.905 26.443 1.00 86.31 107 ILE A O 1
ATOM 856 N N . ALA A 1 108 ? -19.549 5.685 26.786 1.00 86.94 108 ALA A N 1
ATOM 857 C CA . ALA A 1 108 ? -18.289 5.441 26.104 1.00 86.94 108 ALA A CA 1
ATOM 858 C C . ALA A 1 108 ? -18.518 4.793 24.736 1.00 86.94 108 ALA A C 1
ATOM 860 O O . ALA A 1 108 ? -19.412 3.969 24.543 1.00 86.94 108 ALA A O 1
ATOM 861 N N . LEU A 1 109 ? -17.666 5.154 23.776 1.00 87.69 109 LEU A N 1
ATOM 862 C CA . LEU A 1 109 ? -17.598 4.509 22.470 1.00 87.69 109 LEU A CA 1
ATOM 863 C C . LEU A 1 109 ? -16.559 3.386 22.523 1.00 87.69 109 LEU A C 1
ATOM 865 O O . LEU A 1 109 ? -15.387 3.635 22.815 1.00 87.69 109 LEU A O 1
ATOM 869 N N . LYS A 1 110 ? -16.963 2.163 22.178 1.00 89.69 110 LYS A N 1
ATOM 870 C CA . LYS A 1 110 ? -16.022 1.073 21.930 1.00 89.69 110 LYS A CA 1
ATOM 871 C C . LYS A 1 110 ? -15.208 1.399 20.681 1.00 89.69 110 LYS A C 1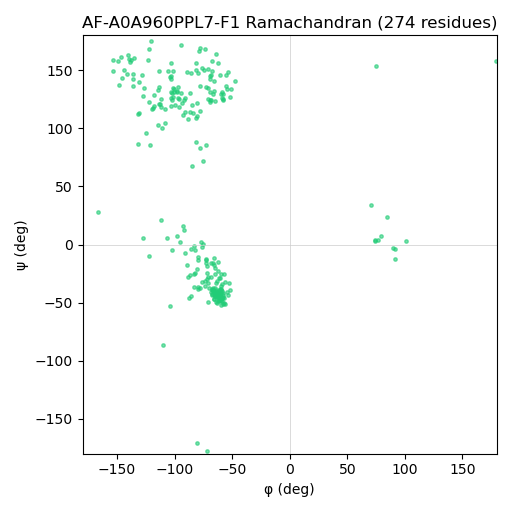
ATOM 873 O O . LYS A 1 110 ? -15.769 1.720 19.634 1.00 89.69 110 LYS A O 1
ATOM 878 N N . CYS A 1 111 ? -13.887 1.300 20.799 1.00 90.94 111 CYS A N 1
ATOM 879 C CA . CYS A 1 111 ? -12.981 1.500 19.676 1.00 90.94 111 CYS A CA 1
ATOM 880 C C . CYS A 1 111 ? -13.330 0.507 18.544 1.00 90.94 111 CYS A C 1
ATOM 882 O O . CYS A 1 111 ? -13.381 -0.697 18.803 1.00 90.94 111 CYS A O 1
ATOM 884 N N . PRO A 1 112 ? -13.587 0.971 17.306 1.00 92.25 112 PRO A N 1
ATOM 885 C CA . PRO A 1 112 ? -13.896 0.093 16.173 1.00 92.25 112 PRO A CA 1
ATOM 886 C C . PRO A 1 112 ? -12.708 -0.759 15.702 1.00 92.25 112 PRO A C 1
ATOM 888 O O . PRO A 1 112 ? -12.882 -1.719 14.954 1.00 92.25 112 PRO A O 1
ATOM 891 N N . THR A 1 113 ? -11.496 -0.398 16.122 1.00 93.38 113 THR A N 1
ATOM 892 C CA . THR A 1 113 ? -10.284 -1.223 16.058 1.00 93.38 113 THR A CA 1
ATOM 893 C C . THR A 1 113 ? -10.016 -1.821 17.441 1.00 93.38 113 THR A C 1
ATOM 895 O O . THR A 1 113 ? -10.326 -1.167 18.435 1.00 93.38 113 THR A O 1
ATOM 898 N N . GLU A 1 114 ? -9.418 -3.016 17.541 1.00 91.69 114 GLU A N 1
ATOM 899 C CA . GLU A 1 114 ? -9.206 -3.681 18.853 1.00 91.69 114 GLU A CA 1
ATOM 900 C C . GLU A 1 114 ? -8.488 -2.789 19.870 1.00 91.69 114 GLU A C 1
ATOM 902 O O . GLU A 1 114 ? -8.741 -2.855 21.070 1.00 91.69 114 GLU A O 1
ATOM 907 N N . ILE A 1 115 ? -7.588 -1.939 19.377 1.00 92.50 115 ILE A N 1
ATOM 908 C CA . ILE A 1 115 ? -6.867 -0.964 20.177 1.00 92.50 115 ILE A CA 1
ATOM 909 C C . ILE A 1 115 ? -6.716 0.347 19.408 1.00 92.50 115 ILE A C 1
ATOM 911 O O . ILE A 1 115 ? -6.560 0.360 18.182 1.00 92.50 115 ILE A O 1
ATOM 915 N N . ALA A 1 116 ? -6.738 1.457 20.142 1.00 92.62 116 ALA A N 1
ATOM 916 C CA . ALA A 1 116 ? -6.361 2.760 19.618 1.00 92.62 116 ALA A CA 1
ATOM 917 C C . ALA A 1 116 ? -4.829 2.856 19.548 1.00 92.62 116 ALA A C 1
ATOM 919 O O . ALA A 1 116 ? -4.139 2.840 20.571 1.00 92.62 116 ALA A O 1
ATOM 920 N N . ILE A 1 117 ? -4.293 2.953 18.333 1.00 95.19 117 ILE A N 1
ATOM 921 C CA . ILE A 1 117 ? -2.856 3.099 18.083 1.00 95.19 117 ILE A CA 1
ATOM 922 C C . ILE A 1 117 ? -2.525 4.592 18.022 1.00 95.19 117 ILE A C 1
ATOM 924 O O . ILE A 1 117 ? -3.141 5.340 17.269 1.00 95.19 117 ILE A O 1
ATOM 928 N N . THR A 1 118 ? -1.558 5.032 18.827 1.00 93.06 118 THR A N 1
ATOM 929 C CA . THR A 1 118 ? -1.050 6.412 18.790 1.00 93.06 118 THR A CA 1
ATOM 930 C C . THR A 1 118 ? -0.035 6.588 17.665 1.00 93.06 118 THR A C 1
ATOM 932 O O . THR A 1 118 ? 0.647 5.631 17.306 1.00 93.06 118 THR A O 1
ATOM 935 N N . ASP A 1 119 ? 0.159 7.816 17.182 1.00 89.38 119 ASP A N 1
ATOM 936 C CA . ASP A 1 119 ? 1.101 8.131 16.091 1.00 89.38 119 ASP A CA 1
ATOM 937 C C . ASP A 1 119 ? 2.515 7.579 16.338 1.00 89.38 119 ASP A C 1
ATOM 939 O O . ASP A 1 119 ? 3.167 7.041 15.447 1.00 89.38 119 ASP A O 1
ATOM 943 N N . ARG A 1 120 ? 2.990 7.640 17.589 1.00 91.69 120 ARG A N 1
ATOM 944 C CA . ARG A 1 120 ? 4.285 7.058 17.962 1.00 91.69 120 ARG A CA 1
ATOM 945 C C . ARG A 1 120 ? 4.309 5.540 17.763 1.00 91.69 120 ARG A C 1
ATOM 947 O O . ARG A 1 120 ? 5.302 5.011 17.271 1.00 91.69 120 ARG A O 1
ATOM 954 N N . ARG A 1 121 ? 3.258 4.838 18.198 1.00 94.94 121 ARG A N 1
ATOM 955 C CA . ARG A 1 121 ? 3.166 3.377 18.070 1.00 94.94 121 ARG A CA 1
ATOM 956 C C . ARG A 1 121 ? 2.979 2.961 16.621 1.00 94.94 121 ARG A C 1
ATOM 958 O O . ARG A 1 121 ? 3.584 1.977 16.217 1.00 94.94 121 ARG A O 1
ATOM 965 N N . GLU A 1 122 ? 2.214 3.727 15.853 1.00 94.44 122 GLU A N 1
ATOM 966 C CA . GLU A 1 122 ? 2.069 3.535 14.412 1.00 94.44 122 GLU A CA 1
ATOM 967 C C . GLU A 1 122 ? 3.438 3.565 13.728 1.00 94.44 122 GLU A C 1
ATOM 969 O O . GLU A 1 122 ? 3.818 2.574 13.110 1.00 94.44 122 GLU A O 1
ATOM 974 N N . LYS A 1 123 ? 4.253 4.595 13.986 1.00 92.00 123 LYS A N 1
ATOM 975 C CA . LYS A 1 123 ? 5.608 4.701 13.424 1.00 92.00 123 LYS A CA 1
ATOM 976 C C . LYS A 1 123 ? 6.533 3.548 13.836 1.00 92.00 123 LYS A C 1
ATOM 978 O O . LYS A 1 123 ? 7.359 3.077 13.044 1.00 92.00 123 LYS A O 1
ATOM 983 N N . GLU A 1 124 ? 6.432 3.095 15.087 1.00 94.19 124 GLU A N 1
ATOM 984 C CA . GLU A 1 124 ? 7.182 1.933 15.585 1.00 94.19 124 GLU A CA 1
ATOM 985 C C . GLU A 1 124 ? 6.777 0.647 14.833 1.00 94.19 124 GLU A C 1
ATOM 987 O O . GLU A 1 124 ? 7.648 -0.120 14.420 1.00 94.19 124 GLU A O 1
ATOM 992 N N . LEU A 1 125 ? 5.477 0.435 14.606 1.00 95.25 125 LEU A N 1
ATOM 993 C CA . LEU A 1 125 ? 4.925 -0.714 13.876 1.00 95.25 125 LEU A CA 1
ATOM 994 C C . LEU A 1 125 ? 5.280 -0.672 12.383 1.00 95.25 125 LEU A C 1
ATOM 996 O O . LEU A 1 125 ? 5.707 -1.688 11.827 1.00 95.25 125 LEU A O 1
ATOM 1000 N N . ASP A 1 126 ? 5.221 0.506 11.771 1.00 92.81 126 ASP A N 1
ATOM 1001 C CA . ASP A 1 126 ? 5.649 0.755 10.395 1.00 92.81 126 ASP A CA 1
ATOM 1002 C C . ASP A 1 126 ? 7.128 0.393 10.197 1.00 92.81 126 ASP A C 1
ATOM 1004 O O . ASP A 1 126 ? 7.491 -0.356 9.288 1.00 92.81 126 ASP A O 1
ATOM 1008 N N . THR A 1 127 ? 8.000 0.812 11.119 1.00 91.88 127 THR A N 1
ATOM 1009 C CA . THR A 1 127 ? 9.431 0.439 11.102 1.00 91.88 127 THR A CA 1
ATOM 1010 C C . THR A 1 127 ? 9.629 -1.083 11.212 1.00 91.88 127 THR A C 1
ATOM 1012 O O . THR A 1 127 ? 10.598 -1.665 10.696 1.00 91.88 127 THR A O 1
ATOM 1015 N N . LEU A 1 128 ? 8.693 -1.771 11.866 1.00 93.88 128 LEU A N 1
ATOM 1016 C CA . LEU A 1 128 ? 8.675 -3.224 11.997 1.00 93.88 128 LEU A CA 1
ATOM 1017 C C . LEU A 1 128 ? 8.058 -3.953 10.789 1.00 93.88 128 LEU A C 1
ATOM 1019 O O . LEU A 1 128 ? 8.133 -5.183 10.752 1.00 93.88 128 LEU A O 1
ATOM 1023 N N . GLY A 1 129 ? 7.586 -3.227 9.772 1.00 94.69 129 GLY A N 1
ATOM 1024 C CA . GLY A 1 129 ? 7.037 -3.784 8.533 1.00 94.69 129 GLY A CA 1
ATOM 1025 C C . GLY A 1 129 ? 5.562 -4.175 8.633 1.00 94.69 129 GLY A C 1
ATOM 1026 O O . GLY A 1 129 ? 5.109 -5.054 7.897 1.00 94.69 129 GLY A O 1
ATOM 1027 N N . PHE A 1 130 ? 4.832 -3.565 9.566 1.00 96.31 130 PHE A N 1
ATOM 1028 C CA . PHE A 1 130 ? 3.384 -3.697 9.689 1.00 96.31 130 PHE A CA 1
ATOM 1029 C C . PHE A 1 130 ? 2.691 -2.450 9.152 1.00 96.31 130 PHE A C 1
ATOM 1031 O O . PHE A 1 130 ? 3.276 -1.377 9.126 1.00 96.31 130 PHE A O 1
ATOM 1038 N N . VAL A 1 131 ? 1.436 -2.598 8.744 1.00 96.75 131 VAL A N 1
ATOM 1039 C CA . VAL A 1 131 ? 0.560 -1.486 8.375 1.00 96.75 131 VAL A CA 1
ATOM 1040 C C . VAL A 1 131 ? -0.543 -1.390 9.411 1.00 96.75 131 VAL A C 1
ATOM 1042 O O . VAL A 1 131 ? -1.322 -2.329 9.593 1.00 96.75 131 VAL A O 1
ATOM 1045 N N . SER A 1 132 ? -0.602 -0.253 10.095 1.00 96.50 132 SER A N 1
ATOM 1046 C CA . SER A 1 132 ? -1.548 -0.046 11.188 1.00 96.50 132 SER A CA 1
ATOM 1047 C C . SER A 1 132 ? -2.785 0.710 10.711 1.00 96.50 132 SER A C 1
ATOM 1049 O O . SER A 1 132 ? -2.670 1.751 10.064 1.00 96.50 132 SER A O 1
ATOM 1051 N N . LEU A 1 133 ? -3.971 0.208 11.047 1.00 96.44 133 LEU A N 1
ATOM 1052 C CA . LEU A 1 133 ? -5.216 0.952 10.922 1.00 96.44 133 LEU A CA 1
ATOM 1053 C C . LEU A 1 133 ? -5.450 1.739 12.212 1.00 96.44 133 LEU A C 1
ATOM 1055 O O . LEU A 1 133 ? -5.776 1.166 13.252 1.00 96.44 133 LEU A O 1
ATOM 1059 N N . CYS A 1 134 ? -5.292 3.055 12.141 1.00 95.62 134 CYS A N 1
ATOM 1060 C CA . CYS A 1 134 ? -5.410 3.926 13.301 1.00 95.62 134 CYS A CA 1
ATOM 1061 C C . CYS A 1 134 ? -6.816 4.519 13.375 1.00 95.62 134 CYS A C 1
ATOM 1063 O O . CYS A 1 134 ? -7.240 5.240 12.470 1.00 95.62 134 CYS A O 1
ATOM 1065 N N . HIS A 1 135 ? -7.540 4.216 14.453 1.00 94.62 135 HIS A N 1
ATOM 1066 C CA . HIS A 1 135 ? -8.851 4.802 14.723 1.00 94.62 135 HIS A CA 1
ATOM 1067 C C . HIS A 1 135 ? -8.747 6.306 14.988 1.00 94.62 135 HIS A C 1
ATOM 1069 O O . HIS A 1 135 ? -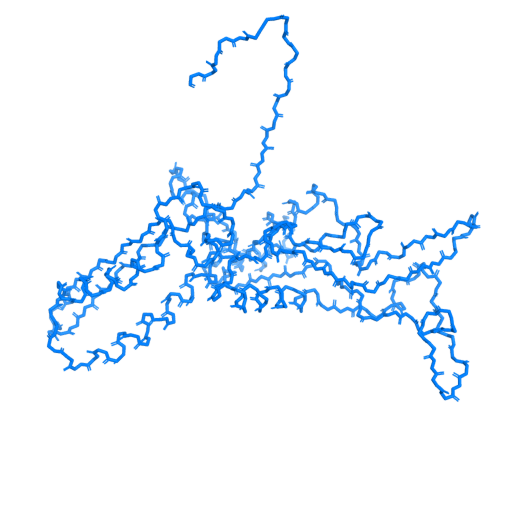7.931 6.760 15.793 1.00 94.62 135 HIS A O 1
ATOM 1075 N N . CYS A 1 136 ? -9.601 7.086 14.331 1.00 91.19 136 CYS A N 1
ATOM 1076 C CA . CYS A 1 136 ? -9.740 8.504 14.607 1.00 91.19 136 CYS A CA 1
ATOM 1077 C C . CYS A 1 136 ? -10.624 8.678 15.849 1.00 91.19 136 CYS A C 1
ATOM 1079 O O . CYS A 1 136 ? -11.825 8.411 15.829 1.00 91.19 136 CYS A O 1
ATOM 1081 N N . LYS A 1 137 ? -10.019 9.123 16.955 1.00 88.62 137 LYS A N 1
ATOM 1082 C CA . LYS A 1 137 ? -10.698 9.224 18.253 1.00 88.62 137 LYS A CA 1
ATOM 1083 C C . LYS A 1 137 ? -12.014 10.004 18.144 1.00 88.62 137 LYS A C 1
ATOM 1085 O O . LYS A 1 137 ? -12.032 11.145 17.692 1.00 88.62 137 LYS A O 1
ATOM 1090 N N . GLY A 1 138 ? -13.095 9.394 18.633 1.00 84.06 138 GLY A N 1
ATOM 1091 C CA . GLY A 1 138 ? -14.425 10.008 18.683 1.00 84.06 138 GLY A CA 1
ATOM 1092 C C . GLY A 1 138 ? -15.195 10.004 17.360 1.00 84.06 138 GLY A C 1
ATOM 1093 O O . GLY A 1 138 ? -16.262 10.607 17.299 1.00 84.06 138 GLY A O 1
ATOM 1094 N N . THR A 1 139 ? -14.695 9.340 16.317 1.00 90.00 139 THR A N 1
ATOM 1095 C CA . THR A 1 139 ? -15.414 9.174 15.046 1.00 90.00 139 THR A CA 1
ATOM 1096 C C . THR A 1 139 ? -15.629 7.695 14.720 1.00 90.00 139 THR A C 1
ATOM 1098 O O . THR A 1 139 ? -15.155 6.807 15.428 1.00 90.00 139 THR A O 1
ATOM 1101 N N . ASP A 1 140 ? -16.358 7.411 13.647 1.00 89.50 140 ASP A N 1
ATOM 1102 C CA . ASP A 1 140 ? -16.525 6.083 13.042 1.00 89.50 140 ASP A CA 1
ATOM 1103 C C . ASP A 1 140 ? -15.481 5.803 11.940 1.00 89.50 140 ASP A C 1
ATOM 1105 O O . ASP A 1 140 ? -15.610 4.853 11.161 1.00 89.50 140 ASP A O 1
ATOM 1109 N N . TYR A 1 141 ? -14.443 6.641 11.857 1.00 93.56 141 TYR A N 1
ATOM 1110 C CA . TYR A 1 141 ? -13.410 6.568 10.834 1.00 93.56 141 TYR A CA 1
ATOM 1111 C C . TYR A 1 141 ? -12.101 6.010 11.395 1.00 93.56 141 TYR A C 1
ATOM 1113 O O . TYR A 1 141 ? -11.739 6.233 12.549 1.00 93.56 141 TYR A O 1
ATOM 1121 N N . ALA A 1 142 ? -11.342 5.330 10.547 1.00 95.44 142 ALA A N 1
ATOM 1122 C CA . ALA A 1 142 ? -9.955 4.970 10.812 1.00 95.44 142 ALA A CA 1
ATOM 1123 C C . ALA A 1 142 ? -9.123 5.197 9.552 1.00 95.44 142 ALA A C 1
ATOM 1125 O O . ALA A 1 142 ? -9.673 5.237 8.457 1.00 95.44 142 ALA A O 1
ATOM 1126 N N . ALA A 1 143 ? -7.809 5.345 9.662 1.00 96.00 143 ALA A N 1
ATOM 1127 C CA . ALA A 1 143 ? -6.959 5.569 8.499 1.00 96.00 143 ALA A CA 1
ATOM 1128 C C . ALA A 1 143 ? -5.689 4.725 8.547 1.00 96.00 143 ALA A C 1
ATOM 1130 O O . ALA A 1 143 ? -5.081 4.541 9.602 1.00 96.00 143 ALA A O 1
ATOM 1131 N N . PHE A 1 144 ? -5.281 4.238 7.378 1.00 96.31 144 PHE A N 1
ATOM 1132 C CA . PHE A 1 144 ? -3.927 3.741 7.168 1.00 96.31 144 PHE A CA 1
ATOM 1133 C C . PHE A 1 144 ? -3.020 4.936 6.903 1.00 96.31 144 PHE A C 1
ATOM 1135 O O . PHE A 1 144 ? -3.144 5.565 5.854 1.00 96.31 144 PHE A O 1
ATOM 1142 N N . PHE A 1 145 ? -2.143 5.287 7.840 1.00 92.50 145 PHE A N 1
ATOM 1143 C CA . PHE A 1 145 ? -1.176 6.373 7.649 1.00 92.50 145 PHE A CA 1
ATOM 1144 C C . PHE A 1 145 ? 0.081 5.873 6.950 1.00 92.50 145 PHE A C 1
ATOM 1146 O O . PHE A 1 145 ? 0.530 6.511 5.996 1.00 92.50 145 PHE A O 1
ATOM 1153 N N . GLY A 1 146 ? 0.580 4.716 7.376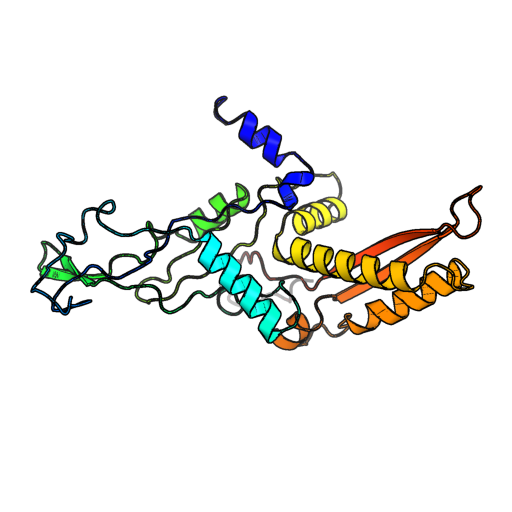 1.00 88.50 146 GLY A N 1
ATOM 1154 C CA . GLY A 1 146 ? 1.652 3.964 6.754 1.00 88.50 146 GLY A CA 1
ATOM 1155 C C . GLY A 1 146 ? 1.305 3.264 5.442 1.00 88.50 146 GLY A C 1
ATOM 1156 O O . GLY A 1 146 ? 0.207 3.346 4.888 1.00 88.50 146 GLY A O 1
ATOM 1157 N N . GLY A 1 147 ? 2.293 2.542 4.929 1.00 90.25 147 GLY A N 1
ATOM 1158 C CA . GLY A 1 147 ? 2.186 1.750 3.703 1.00 90.25 147 GLY A CA 1
ATOM 1159 C C . GLY A 1 147 ? 3.348 0.783 3.539 1.00 90.25 147 GLY A C 1
ATOM 1160 O O . GLY A 1 147 ? 3.743 0.494 2.413 1.00 90.25 147 GLY A O 1
ATOM 1161 N N . GLN A 1 148 ? 3.945 0.347 4.648 1.00 93.69 148 GLN A N 1
ATOM 1162 C CA . GLN A 1 148 ? 5.138 -0.487 4.641 1.00 93.69 148 GLN A CA 1
ATOM 1163 C C . GLN A 1 148 ? 4.816 -1.927 4.229 1.00 93.69 148 GLN A C 1
ATOM 1165 O O . GLN A 1 148 ? 3.727 -2.466 4.434 1.00 93.69 148 GLN A O 1
ATOM 1170 N N . THR A 1 149 ? 5.794 -2.565 3.614 1.00 97.00 149 THR A N 1
ATOM 1171 C CA . THR A 1 149 ? 5.806 -4.011 3.398 1.00 97.00 149 THR A CA 1
ATOM 1172 C C . THR A 1 149 ? 6.576 -4.661 4.544 1.00 97.00 149 THR A C 1
ATOM 1174 O O . THR A 1 149 ? 7.231 -3.987 5.340 1.00 97.00 149 THR A O 1
ATOM 1177 N N . ALA A 1 150 ? 6.553 -5.986 4.624 1.00 97.25 150 ALA A N 1
ATOM 1178 C CA . ALA A 1 150 ? 7.341 -6.707 5.611 1.00 97.25 150 ALA A CA 1
ATOM 1179 C C . ALA A 1 150 ? 8.855 -6.526 5.381 1.00 97.25 150 ALA A C 1
ATOM 1181 O O . ALA A 1 150 ? 9.639 -6.715 6.315 1.00 97.25 150 ALA A O 1
ATOM 1182 N N . GLN A 1 151 ? 9.289 -6.143 4.172 1.00 97.38 151 GLN A N 1
ATOM 1183 C CA . GLN A 1 151 ? 10.706 -5.973 3.864 1.00 97.38 151 GLN A CA 1
ATOM 1184 C C . GLN A 1 151 ? 11.368 -4.935 4.771 1.00 97.38 151 GLN A C 1
ATOM 1186 O O . GLN A 1 151 ? 10.913 -3.804 4.927 1.00 97.38 151 GLN A O 1
ATOM 1191 N N . LYS A 1 152 ? 12.511 -5.314 5.340 1.00 96.06 152 LYS A N 1
ATOM 1192 C CA . LYS A 1 152 ? 13.408 -4.370 5.992 1.00 96.06 152 LYS A CA 1
ATOM 1193 C C . LYS A 1 152 ? 14.296 -3.730 4.927 1.00 96.06 152 LYS A C 1
ATOM 1195 O O . LYS A 1 152 ? 15.134 -4.401 4.328 1.00 96.06 152 LYS A O 1
ATOM 1200 N N . ALA A 1 153 ? 14.126 -2.429 4.699 1.00 94.75 153 ALA A N 1
ATOM 1201 C CA . ALA A 1 153 ? 14.974 -1.690 3.769 1.00 94.75 153 ALA A CA 1
ATOM 1202 C C . ALA A 1 153 ? 16.452 -1.784 4.193 1.00 94.75 153 ALA A C 1
ATOM 1204 O O . ALA A 1 153 ? 16.808 -1.485 5.337 1.00 94.75 153 ALA A O 1
ATOM 1205 N N . LYS A 1 154 ? 17.309 -2.215 3.262 1.00 93.75 154 LYS A N 1
ATOM 1206 C CA . LYS A 1 154 ? 18.760 -2.293 3.469 1.00 93.75 154 LYS A CA 1
ATOM 1207 C C . LYS A 1 154 ? 19.355 -0.890 3.562 1.00 93.75 154 LYS A C 1
ATOM 1209 O O . LYS A 1 154 ? 18.900 0.028 2.883 1.00 93.75 154 LYS A O 1
ATOM 1214 N N . VAL A 1 155 ? 20.376 -0.755 4.403 1.00 94.00 155 VAL A N 1
ATOM 1215 C CA . VAL A 1 155 ? 21.154 0.478 4.537 1.00 94.00 155 VAL A CA 1
ATOM 1216 C C . VAL A 1 155 ? 22.423 0.341 3.706 1.00 94.00 155 VAL A C 1
ATOM 1218 O O . VAL A 1 155 ? 23.110 -0.675 3.782 1.00 94.00 155 VAL A O 1
ATOM 1221 N N . TYR A 1 156 ? 22.699 1.363 2.913 1.00 94.38 156 TYR A N 1
ATOM 1222 C CA . TYR A 1 156 ? 23.827 1.492 2.004 1.00 94.38 156 TYR A CA 1
ATOM 1223 C C . TYR A 1 156 ? 24.634 2.749 2.343 1.00 94.38 156 TYR A C 1
ATOM 1225 O O . TYR A 1 156 ? 24.159 3.629 3.065 1.00 94.38 156 TYR A O 1
ATOM 1233 N N . ASP A 1 157 ? 25.826 2.858 1.759 1.00 95.94 157 ASP A N 1
ATOM 1234 C CA . ASP A 1 157 ? 26.737 3.984 1.995 1.00 95.94 157 ASP A CA 1
ATOM 1235 C C . ASP A 1 157 ? 26.244 5.298 1.370 1.00 95.94 157 ASP A C 1
ATOM 1237 O O . ASP A 1 157 ? 26.561 6.379 1.863 1.00 95.94 157 ASP A O 1
ATOM 1241 N N . THR A 1 158 ? 25.459 5.226 0.288 1.00 96.31 158 THR A N 1
ATOM 1242 C CA . THR A 1 158 ? 24.967 6.408 -0.434 1.00 96.31 158 THR A CA 1
ATOM 1243 C C . THR A 1 158 ? 23.501 6.704 -0.137 1.00 96.31 158 THR A C 1
ATOM 1245 O O . THR A 1 158 ? 22.662 5.807 0.013 1.00 96.31 158 THR A O 1
ATOM 1248 N N . ASN A 1 159 ? 23.165 7.993 -0.088 1.00 94.62 159 ASN A N 1
ATOM 1249 C CA . ASN A 1 159 ? 21.801 8.450 0.175 1.00 94.62 159 ASN A CA 1
ATOM 1250 C C . ASN A 1 159 ? 20.831 8.015 -0.931 1.00 94.62 159 ASN A C 1
ATOM 1252 O O . ASN A 1 159 ? 19.680 7.683 -0.652 1.00 94.62 159 ASN A O 1
ATOM 1256 N N . GLU A 1 160 ? 21.300 7.948 -2.174 1.00 92.94 160 GLU A N 1
ATOM 1257 C CA . GLU A 1 160 ? 20.508 7.539 -3.330 1.00 92.94 160 GLU A CA 1
ATOM 1258 C C . GLU A 1 160 ? 20.129 6.055 -3.245 1.00 92.94 160 GLU A C 1
ATOM 1260 O O . GLU A 1 160 ? 18.976 5.691 -3.484 1.00 92.94 160 GLU A O 1
ATOM 1265 N N . ALA A 1 161 ? 21.071 5.190 -2.854 1.00 93.00 161 ALA A N 1
ATOM 1266 C CA . ALA A 1 161 ? 20.797 3.767 -2.664 1.00 93.00 161 ALA A CA 1
ATOM 1267 C C . ALA A 1 161 ? 19.822 3.540 -1.497 1.00 93.00 161 ALA A C 1
ATOM 1269 O O . ALA A 1 161 ? 18.875 2.761 -1.626 1.00 93.00 161 ALA A O 1
ATOM 1270 N N . ASN A 1 162 ? 19.989 4.290 -0.403 1.00 94.31 162 ASN A N 1
ATOM 1271 C CA . ASN A 1 162 ? 19.061 4.279 0.729 1.00 94.31 162 ASN A CA 1
ATOM 1272 C C . ASN A 1 162 ? 17.644 4.720 0.331 1.00 94.31 162 ASN A C 1
ATOM 1274 O O . ASN A 1 162 ? 16.667 4.085 0.732 1.00 94.31 162 ASN A O 1
ATOM 1278 N N . ALA A 1 163 ? 17.511 5.774 -0.480 1.00 92.62 163 ALA A N 1
ATOM 1279 C CA . ALA A 1 163 ? 16.216 6.234 -0.978 1.00 92.62 163 ALA A CA 1
ATOM 1280 C C . ALA A 1 163 ? 15.522 5.158 -1.830 1.00 92.62 163 ALA A C 1
ATOM 1282 O O . ALA A 1 163 ? 14.344 4.863 -1.615 1.00 92.62 163 ALA A O 1
ATOM 1283 N N . ASN A 1 164 ? 16.261 4.511 -2.736 1.00 92.81 164 ASN A N 1
ATOM 1284 C CA . ASN A 1 164 ? 15.733 3.439 -3.583 1.00 92.81 164 ASN A CA 1
ATOM 1285 C C . ASN A 1 164 ? 15.280 2.219 -2.766 1.00 92.81 164 ASN A C 1
ATOM 1287 O O . ASN A 1 164 ? 14.220 1.650 -3.039 1.00 92.81 164 ASN A O 1
ATOM 1291 N N . ALA A 1 165 ? 16.049 1.838 -1.743 1.00 94.06 165 ALA A N 1
ATOM 1292 C CA . ALA A 1 165 ? 15.701 0.728 -0.862 1.00 94.06 165 ALA A CA 1
ATOM 1293 C C . ALA A 1 165 ? 14.434 1.013 -0.042 1.00 94.06 165 ALA A C 1
ATOM 1295 O O . ALA A 1 165 ? 13.587 0.134 0.093 1.00 94.06 165 ALA A O 1
ATOM 1296 N N . ARG A 1 166 ? 14.262 2.250 0.447 1.00 92.88 166 ARG A N 1
ATOM 1297 C CA . ARG A 1 166 ? 13.048 2.673 1.167 1.00 92.88 166 ARG A CA 1
ATOM 1298 C C . ARG A 1 166 ? 11.813 2.674 0.270 1.00 92.88 166 ARG A C 1
ATOM 1300 O O . ARG A 1 166 ? 10.792 2.117 0.650 1.00 92.88 166 ARG A O 1
ATOM 1307 N N . ILE A 1 167 ? 11.914 3.235 -0.937 1.00 92.12 167 ILE A N 1
ATOM 1308 C CA . ILE A 1 167 ? 10.810 3.240 -1.914 1.00 92.12 167 ILE A CA 1
ATOM 1309 C C . ILE A 1 167 ? 10.393 1.807 -2.271 1.00 92.12 167 ILE A C 1
ATOM 1311 O O . ILE A 1 167 ? 9.206 1.522 -2.400 1.00 92.12 167 ILE A O 1
ATOM 1315 N N . SER A 1 168 ? 11.358 0.894 -2.381 1.00 92.50 168 SER A N 1
ATOM 1316 C CA . SER A 1 168 ? 11.101 -0.513 -2.713 1.00 92.50 168 SER A CA 1
ATOM 1317 C C . SER A 1 168 ? 10.462 -1.314 -1.573 1.00 92.50 168 SER A C 1
ATOM 1319 O O . SER A 1 168 ? 9.964 -2.407 -1.820 1.00 92.50 168 SER A O 1
ATOM 1321 N N . ALA A 1 169 ? 10.450 -0.783 -0.347 1.00 94.81 169 ALA A N 1
ATOM 1322 C CA . ALA A 1 169 ? 9.802 -1.400 0.808 1.00 94.81 169 ALA A CA 1
ATOM 1323 C C . ALA A 1 169 ? 8.374 -0.872 1.050 1.00 94.81 169 ALA A C 1
ATOM 1325 O O . ALA A 1 169 ? 7.726 -1.301 2.003 1.00 94.81 169 ALA A O 1
ATOM 1326 N N . LEU A 1 170 ? 7.867 0.025 0.198 1.00 94.56 170 LEU A N 1
ATOM 1327 C CA . LEU A 1 170 ? 6.549 0.646 0.330 1.00 94.56 170 LEU A CA 1
ATOM 1328 C C . LEU A 1 170 ? 5.532 0.031 -0.640 1.00 94.56 170 LEU A C 1
ATOM 1330 O O . LEU A 1 170 ? 5.711 0.030 -1.862 1.00 94.56 170 LEU A O 1
ATOM 1334 N N . LEU A 1 171 ? 4.410 -0.425 -0.089 1.00 95.69 171 LEU A N 1
ATOM 1335 C CA . LEU A 1 171 ? 3.319 -1.078 -0.804 1.00 95.69 171 LEU A CA 1
ATOM 1336 C C . LEU A 1 171 ? 2.739 -0.216 -1.943 1.00 95.69 171 LEU A C 1
ATOM 1338 O O . LEU A 1 171 ? 2.591 -0.758 -3.041 1.00 95.69 171 LEU A O 1
ATOM 1342 N N . PRO A 1 172 ? 2.453 1.097 -1.773 1.00 94.62 172 PRO A N 1
ATOM 1343 C CA . PRO A 1 172 ? 1.917 1.920 -2.862 1.00 94.62 172 PRO A CA 1
ATOM 1344 C C . PRO A 1 172 ? 2.781 1.888 -4.131 1.00 94.62 172 PRO A C 1
ATOM 1346 O O . PRO A 1 172 ? 2.258 1.789 -5.245 1.00 94.62 172 PRO A O 1
ATOM 1349 N N . TYR A 1 173 ? 4.107 1.919 -3.971 1.00 94.50 173 TYR A N 1
ATOM 1350 C CA . TYR A 1 173 ? 5.045 1.916 -5.092 1.00 94.50 173 TYR A CA 1
ATOM 1351 C C . TYR A 1 173 ? 5.244 0.515 -5.673 1.00 94.50 173 TYR A C 1
ATOM 1353 O O . TYR A 1 173 ? 5.307 0.376 -6.896 1.00 94.50 173 TYR A O 1
ATOM 1361 N N . ILE A 1 174 ? 5.257 -0.529 -4.837 1.00 95.50 174 ILE A N 1
ATOM 1362 C CA . ILE A 1 174 ? 5.295 -1.923 -5.302 1.00 95.50 174 ILE A CA 1
ATOM 1363 C C . ILE A 1 174 ? 4.056 -2.271 -6.129 1.00 95.50 174 ILE A C 1
ATOM 1365 O O . ILE A 1 174 ? 4.182 -2.880 -7.196 1.00 95.50 174 ILE A O 1
ATOM 1369 N N . LEU A 1 175 ? 2.866 -1.845 -5.703 1.00 95.31 175 LEU A N 1
ATOM 1370 C CA . LEU A 1 175 ? 1.640 -2.066 -6.467 1.00 95.31 175 LEU A CA 1
ATOM 1371 C C . LEU A 1 175 ? 1.668 -1.317 -7.809 1.00 95.31 175 LEU A C 1
ATOM 1373 O O . LEU A 1 175 ? 1.325 -1.896 -8.843 1.00 95.31 175 LEU A O 1
ATOM 1377 N N . ALA A 1 176 ? 2.134 -0.063 -7.819 1.00 93.50 176 ALA A N 1
ATOM 1378 C CA . ALA A 1 176 ? 2.291 0.706 -9.052 1.00 93.50 176 ALA A CA 1
ATOM 1379 C C . ALA A 1 176 ? 3.276 0.028 -10.023 1.00 93.50 176 ALA A C 1
ATOM 1381 O O . ALA A 1 176 ? 2.938 -0.198 -11.187 1.00 93.50 176 ALA A O 1
ATOM 1382 N N . ALA A 1 177 ? 4.459 -0.373 -9.543 1.00 94.75 177 ALA A N 1
ATOM 1383 C CA . ALA A 1 177 ? 5.457 -1.085 -10.340 1.00 94.75 177 ALA A CA 1
ATOM 1384 C C . ALA A 1 177 ? 4.917 -2.419 -10.886 1.00 94.75 177 ALA A C 1
ATOM 1386 O O . ALA A 1 177 ? 5.098 -2.725 -12.066 1.00 94.75 177 ALA A O 1
ATOM 1387 N N . SER A 1 178 ? 4.181 -3.176 -10.067 1.00 95.38 178 SER A N 1
ATOM 1388 C CA . SER A 1 178 ? 3.547 -4.439 -10.472 1.00 95.38 178 SER A CA 1
ATOM 1389 C C . SER A 1 178 ? 2.526 -4.228 -11.593 1.00 95.38 178 SER A C 1
ATOM 1391 O O . SER A 1 178 ? 2.481 -4.995 -12.556 1.00 95.38 178 SER A O 1
ATOM 1393 N N . ARG A 1 179 ? 1.746 -3.140 -11.542 1.00 95.69 179 ARG A N 1
ATOM 1394 C CA . ARG A 1 179 ? 0.800 -2.796 -12.610 1.00 95.69 179 ARG A CA 1
ATOM 1395 C C . ARG A 1 179 ? 1.507 -2.441 -13.923 1.00 95.69 179 ARG A C 1
ATOM 1397 O O . ARG A 1 179 ? 1.057 -2.886 -14.980 1.00 95.69 179 ARG A O 1
ATOM 1404 N N . PHE A 1 180 ? 2.630 -1.719 -13.876 1.00 96.44 180 PHE A N 1
ATOM 1405 C CA . PHE A 1 180 ? 3.458 -1.490 -15.068 1.00 96.44 180 PHE A CA 1
ATOM 1406 C C . PHE A 1 180 ? 4.037 -2.793 -15.626 1.00 96.44 180 PHE A C 1
ATOM 1408 O O . PHE A 1 180 ? 4.013 -2.991 -16.840 1.00 96.44 180 PHE A O 1
ATOM 1415 N N . ALA A 1 181 ? 4.486 -3.709 -14.763 1.00 96.25 181 ALA A N 1
ATOM 1416 C CA . ALA A 1 181 ? 4.959 -5.024 -15.185 1.00 96.25 181 ALA A CA 1
ATOM 1417 C C . ALA A 1 181 ? 3.858 -5.827 -15.903 1.00 96.25 181 ALA A C 1
ATOM 1419 O O . ALA A 1 181 ? 4.122 -6.423 -16.950 1.00 96.25 181 ALA A O 1
ATOM 1420 N N . HIS A 1 182 ? 2.612 -5.786 -15.410 1.00 97.12 182 HIS A N 1
ATOM 1421 C CA . HIS A 1 182 ? 1.465 -6.404 -16.087 1.00 97.12 182 HIS A CA 1
ATOM 1422 C C . HIS A 1 182 ? 1.240 -5.821 -17.488 1.00 97.12 182 HIS A C 1
ATOM 1424 O O . HIS A 1 182 ? 1.103 -6.580 -18.449 1.00 97.12 182 HIS A O 1
ATOM 1430 N N . TYR A 1 183 ? 1.241 -4.490 -17.626 1.00 96.75 183 TYR A N 1
ATOM 1431 C CA . TYR A 1 183 ? 1.074 -3.855 -18.934 1.00 96.75 183 TYR A CA 1
ATOM 1432 C C . TYR A 1 183 ? 2.197 -4.218 -19.899 1.00 96.75 183 TYR A C 1
ATOM 1434 O O . TYR A 1 183 ? 1.919 -4.652 -21.014 1.00 96.75 183 TYR A O 1
ATOM 1442 N N . LEU A 1 184 ? 3.453 -4.102 -19.467 1.00 95.81 184 LEU A N 1
ATOM 1443 C CA . LEU A 1 184 ? 4.609 -4.444 -20.292 1.00 95.81 184 LEU A CA 1
ATOM 1444 C C . LEU A 1 184 ? 4.562 -5.901 -20.745 1.00 95.81 184 LEU A C 1
ATOM 1446 O O . LEU A 1 184 ? 4.840 -6.188 -21.907 1.00 95.81 184 LEU A O 1
ATOM 1450 N N . LYS A 1 185 ? 4.151 -6.825 -19.868 1.00 95.81 185 LYS A N 1
ATOM 1451 C CA . LYS A 1 185 ? 4.020 -8.239 -20.227 1.00 95.81 185 LYS A CA 1
ATOM 1452 C C . LYS A 1 185 ? 3.015 -8.456 -21.359 1.00 95.81 185 LYS A C 1
ATOM 1454 O O . LYS A 1 185 ? 3.309 -9.230 -22.268 1.00 95.81 185 LYS A O 1
ATOM 1459 N N . VAL A 1 186 ? 1.857 -7.796 -21.311 1.00 97.50 186 VAL A N 1
ATOM 1460 C CA . VAL A 1 186 ? 0.820 -7.908 -22.351 1.00 97.50 186 VAL A CA 1
ATOM 1461 C C . VAL A 1 186 ? 1.264 -7.214 -23.638 1.00 97.50 186 VAL A C 1
ATOM 1463 O O . VAL A 1 186 ? 1.264 -7.840 -24.692 1.00 97.50 186 VAL A O 1
ATOM 1466 N N . ILE A 1 187 ? 1.744 -5.972 -23.545 1.00 94.81 187 ILE A N 1
ATOM 1467 C CA . ILE A 1 187 ? 2.210 -5.182 -24.693 1.00 94.81 187 ILE A CA 1
ATOM 1468 C C . ILE A 1 187 ? 3.323 -5.911 -25.445 1.00 94.81 187 ILE A C 1
ATOM 1470 O O . ILE A 1 187 ? 3.252 -6.066 -26.662 1.00 94.81 187 ILE A O 1
ATOM 1474 N N . CYS A 1 188 ? 4.350 -6.382 -24.732 1.00 91.75 188 CYS A N 1
ATOM 1475 C CA . CYS A 1 188 ? 5.463 -7.084 -25.359 1.00 91.75 188 CYS A CA 1
ATOM 1476 C C . CYS A 1 188 ? 5.009 -8.403 -25.981 1.00 91.75 188 CYS A C 1
ATOM 1478 O O . CYS A 1 188 ? 5.490 -8.733 -27.059 1.00 91.75 188 CYS A O 1
ATOM 1480 N N . ARG A 1 189 ? 4.071 -9.130 -25.352 1.00 94.56 189 ARG A N 1
ATOM 1481 C CA . ARG A 1 189 ? 3.508 -10.369 -25.911 1.00 94.56 189 ARG A CA 1
ATOM 1482 C C . ARG A 1 189 ? 2.818 -10.115 -27.250 1.00 94.56 189 ARG A C 1
ATOM 1484 O O . ARG A 1 189 ? 3.060 -10.863 -28.189 1.00 94.56 189 ARG A O 1
ATOM 1491 N N . ASP A 1 190 ? 2.025 -9.054 -27.349 1.00 94.00 190 ASP A N 1
ATOM 1492 C CA . ASP A 1 190 ? 1.282 -8.724 -28.570 1.00 94.00 190 ASP A CA 1
ATOM 1493 C C . ASP A 1 190 ? 2.201 -8.214 -29.700 1.00 94.00 190 ASP A C 1
ATOM 1495 O O . ASP A 1 190 ? 1.823 -8.219 -30.870 1.00 94.00 190 ASP A O 1
ATOM 1499 N N . LYS A 1 191 ? 3.426 -7.781 -29.369 1.00 90.88 191 LYS A N 1
ATOM 1500 C CA . LYS A 1 191 ? 4.452 -7.354 -30.335 1.00 90.88 191 LYS A CA 1
ATOM 1501 C C . LYS A 1 191 ? 5.385 -8.476 -30.798 1.00 90.88 191 LYS A C 1
ATOM 1503 O O . LYS A 1 191 ? 6.177 -8.243 -31.716 1.00 90.88 191 LYS A O 1
ATOM 1508 N N . ILE A 1 192 ? 5.306 -9.675 -30.216 1.00 92.19 192 ILE A N 1
ATOM 1509 C CA . ILE A 1 192 ? 6.115 -10.822 -30.656 1.00 92.19 192 ILE A CA 1
ATOM 1510 C C . ILE A 1 192 ? 5.789 -11.136 -32.123 1.00 92.19 192 ILE A C 1
ATOM 1512 O O . ILE A 1 192 ? 4.628 -11.268 -32.495 1.00 92.19 192 ILE A O 1
ATOM 1516 N N . GLY A 1 193 ? 6.826 -11.252 -32.958 1.00 90.56 193 GLY A N 1
ATOM 1517 C CA . GLY A 1 193 ? 6.698 -11.513 -34.398 1.00 90.56 193 GLY A CA 1
ATOM 1518 C C . GLY A 1 193 ? 6.634 -10.261 -35.281 1.00 90.56 193 GLY A C 1
ATOM 1519 O O . GLY A 1 193 ? 6.641 -10.386 -36.502 1.00 90.56 193 GLY A O 1
ATOM 1520 N N . SER A 1 194 ? 6.612 -9.058 -34.698 1.00 92.88 194 SER A N 1
ATOM 1521 C CA . SER A 1 194 ? 6.725 -7.808 -35.462 1.00 92.88 194 SER A CA 1
ATOM 1522 C C . SER A 1 194 ? 8.182 -7.462 -35.807 1.00 92.88 194 SER A C 1
ATOM 1524 O O . SER A 1 194 ? 9.110 -7.796 -35.070 1.00 92.88 194 SER A O 1
ATOM 1526 N N . PHE A 1 195 ? 8.394 -6.769 -36.931 1.00 93.25 195 PHE A N 1
ATOM 1527 C CA . PHE A 1 195 ? 9.719 -6.320 -37.373 1.00 93.25 195 PHE A CA 1
ATOM 1528 C C . PHE A 1 195 ? 10.165 -5.073 -36.592 1.00 93.25 195 PHE A C 1
ATOM 1530 O O . PHE A 1 195 ? 9.981 -3.940 -37.039 1.00 93.25 195 PHE A O 1
ATOM 1537 N N . MET A 1 196 ? 10.728 -5.271 -35.401 1.00 93.56 196 MET A N 1
ATOM 1538 C CA . MET A 1 196 ? 11.203 -4.187 -34.536 1.00 93.56 196 MET A CA 1
ATOM 1539 C C . MET A 1 196 ? 12.656 -4.420 -34.118 1.00 93.56 196 MET A C 1
ATOM 1541 O O . MET A 1 196 ? 12.976 -5.484 -33.606 1.00 93.56 196 MET A O 1
ATOM 1545 N N . THR A 1 197 ? 13.519 -3.420 -34.315 1.00 94.75 197 THR A N 1
ATOM 1546 C CA . THR A 1 197 ? 14.874 -3.369 -33.737 1.00 94.75 197 THR A CA 1
ATOM 1547 C C . THR A 1 197 ? 14.827 -2.962 -32.259 1.00 94.75 197 THR A C 1
ATOM 1549 O O . THR A 1 197 ? 13.792 -2.488 -31.782 1.00 94.75 197 THR A O 1
ATOM 1552 N N . ALA A 1 198 ? 15.950 -3.078 -31.538 1.00 94.25 198 ALA A N 1
ATOM 1553 C CA . ALA A 1 198 ? 16.052 -2.626 -30.145 1.00 94.25 198 ALA A CA 1
ATOM 1554 C C . ALA A 1 198 ? 15.625 -1.152 -29.986 1.00 94.25 198 ALA A C 1
ATOM 1556 O O . ALA A 1 198 ? 14.838 -0.825 -29.095 1.00 94.25 198 ALA A O 1
ATOM 1557 N N . ASP A 1 199 ? 16.059 -0.287 -30.908 1.00 95.94 199 ASP A N 1
ATOM 1558 C CA . ASP A 1 199 ? 15.691 1.133 -30.937 1.00 95.94 199 ASP A CA 1
ATOM 1559 C C . ASP A 1 199 ? 14.191 1.337 -31.170 1.00 95.94 199 ASP A C 1
ATOM 1561 O O . ASP A 1 199 ? 13.557 2.128 -30.470 1.00 95.94 199 ASP A O 1
ATOM 1565 N N . ASN A 1 200 ? 13.587 0.579 -32.093 1.00 95.25 200 ASN A N 1
ATOM 1566 C CA . ASN A 1 200 ? 12.147 0.658 -32.345 1.00 95.25 200 ASN A CA 1
ATOM 1567 C C . ASN A 1 200 ? 11.345 0.277 -31.092 1.00 95.25 200 ASN A C 1
ATOM 1569 O O . ASN A 1 200 ? 10.357 0.939 -30.765 1.00 95.25 200 ASN A O 1
ATOM 1573 N N . VAL A 1 201 ? 11.768 -0.774 -30.378 1.00 95.12 201 VAL A N 1
ATOM 1574 C CA . VAL A 1 201 ? 11.141 -1.196 -29.116 1.00 95.12 201 VAL A CA 1
ATOM 1575 C C . VAL A 1 201 ? 11.329 -0.122 -28.044 1.00 95.12 201 VAL A C 1
ATOM 1577 O O . VAL A 1 201 ? 10.361 0.241 -27.377 1.00 95.12 201 VAL A O 1
ATOM 1580 N N . SER A 1 202 ? 12.533 0.441 -27.917 1.00 95.75 202 SER A N 1
ATOM 1581 C CA . SER A 1 202 ? 12.828 1.527 -26.976 1.00 95.75 202 SER A CA 1
ATOM 1582 C C . SER A 1 202 ? 11.932 2.748 -27.209 1.00 95.75 202 SER A C 1
ATOM 1584 O O . SER A 1 202 ? 11.256 3.207 -26.285 1.00 95.75 202 SER A O 1
ATOM 1586 N N . VAL A 1 203 ? 11.843 3.242 -28.448 1.00 96.94 203 VAL A N 1
ATOM 1587 C CA . VAL A 1 203 ? 10.995 4.392 -28.807 1.00 96.94 203 VAL A CA 1
ATOM 1588 C C . VAL A 1 203 ? 9.523 4.102 -28.522 1.00 96.94 203 VAL A C 1
ATOM 1590 O O . VAL A 1 203 ? 8.813 4.951 -27.979 1.00 96.94 203 VAL A O 1
ATOM 1593 N N . TYR A 1 204 ? 9.058 2.899 -28.858 1.00 96.06 204 TYR A N 1
ATOM 1594 C CA . TYR A 1 204 ? 7.674 2.498 -28.637 1.00 96.06 204 TYR A CA 1
ATOM 1595 C C . TYR A 1 204 ? 7.315 2.454 -27.144 1.00 96.06 204 TYR A C 1
ATOM 1597 O O . TYR A 1 204 ? 6.318 3.054 -26.736 1.00 96.06 204 TYR A O 1
ATOM 1605 N N . LEU A 1 205 ? 8.142 1.801 -26.320 1.00 96.81 205 LEU A N 1
ATOM 1606 C CA . LEU A 1 205 ? 7.905 1.680 -24.881 1.00 96.81 205 LEU A CA 1
ATOM 1607 C C . LEU A 1 205 ? 8.023 3.029 -24.160 1.00 96.81 205 LEU A C 1
ATOM 1609 O O . LEU A 1 205 ? 7.192 3.317 -23.300 1.00 96.81 205 LEU A O 1
ATOM 1613 N N . ASN A 1 206 ? 8.982 3.883 -24.540 1.00 97.38 206 ASN A N 1
ATOM 1614 C CA . ASN A 1 206 ? 9.105 5.231 -23.971 1.00 97.38 206 ASN A CA 1
ATOM 1615 C C . ASN A 1 206 ? 7.916 6.133 -24.348 1.00 97.38 206 ASN A C 1
ATOM 1617 O O . ASN A 1 206 ? 7.421 6.885 -23.509 1.00 97.38 206 ASN A O 1
ATOM 1621 N N . ARG A 1 207 ? 7.392 6.029 -25.578 1.00 97.00 207 ARG A N 1
ATOM 1622 C CA . ARG A 1 207 ? 6.168 6.745 -25.974 1.00 97.00 207 ARG A CA 1
ATOM 1623 C C . ARG A 1 207 ? 4.955 6.262 -25.183 1.00 97.00 207 ARG A C 1
ATOM 1625 O O . ARG A 1 207 ? 4.154 7.076 -24.739 1.00 97.00 207 ARG A O 1
ATOM 1632 N N . TRP A 1 208 ? 4.817 4.948 -25.011 1.00 97.00 208 TRP A N 1
ATOM 1633 C CA . TRP A 1 208 ? 3.715 4.366 -24.249 1.00 97.00 208 TRP A CA 1
ATOM 1634 C C . TRP A 1 208 ? 3.749 4.796 -22.777 1.00 97.00 208 TRP A C 1
ATOM 1636 O O . TRP A 1 208 ? 2.738 5.278 -22.265 1.00 97.00 208 TRP A O 1
ATOM 1646 N N . ILE A 1 209 ? 4.902 4.660 -22.114 1.00 96.62 209 ILE A N 1
ATOM 1647 C CA . ILE A 1 209 ? 5.026 4.973 -20.686 1.00 96.62 209 ILE A CA 1
ATOM 1648 C C . ILE A 1 209 ? 4.888 6.474 -20.409 1.00 96.62 209 ILE A C 1
ATOM 1650 O O . ILE A 1 209 ? 4.386 6.854 -19.353 1.00 96.62 209 ILE A O 1
ATOM 1654 N N . GLY A 1 210 ? 5.252 7.322 -21.380 1.00 96.31 210 GLY A N 1
ATOM 1655 C CA . GLY A 1 210 ? 5.085 8.773 -21.309 1.00 96.31 210 GLY A CA 1
ATOM 1656 C C . GLY A 1 210 ? 3.640 9.221 -21.070 1.00 96.31 210 GLY A C 1
ATOM 1657 O O . GLY A 1 210 ? 3.433 10.260 -20.453 1.00 96.31 210 GLY A O 1
ATOM 1658 N N . ASN A 1 211 ? 2.641 8.414 -21.448 1.00 95.06 211 ASN A N 1
ATOM 1659 C CA . ASN A 1 211 ? 1.226 8.712 -21.183 1.00 95.06 211 ASN A CA 1
ATOM 1660 C C . ASN A 1 211 ? 0.862 8.699 -19.687 1.00 95.06 211 ASN A C 1
ATOM 1662 O O . ASN A 1 211 ? -0.180 9.226 -19.308 1.00 95.06 211 ASN A O 1
ATOM 1666 N N . TYR A 1 212 ? 1.702 8.097 -18.840 1.00 95.25 212 TYR A N 1
ATOM 1667 C CA . TYR A 1 212 ? 1.492 8.000 -17.392 1.00 95.25 212 TYR A CA 1
ATOM 1668 C C . TYR A 1 212 ? 2.420 8.918 -16.590 1.00 95.25 212 TYR A C 1
ATOM 1670 O O . TYR A 1 212 ? 2.444 8.837 -15.359 1.00 95.25 212 TYR A O 1
ATOM 1678 N N . VAL A 1 213 ? 3.198 9.763 -17.276 1.00 95.31 213 VAL A N 1
ATOM 1679 C CA . VAL A 1 213 ? 4.152 10.687 -16.663 1.00 95.31 213 VAL A CA 1
ATOM 1680 C C . VAL A 1 213 ? 3.524 12.069 -16.510 1.00 95.31 213 VAL A C 1
ATOM 1682 O O . VAL A 1 213 ? 3.097 12.680 -17.487 1.00 95.31 213 VAL A O 1
ATOM 1685 N N . LEU A 1 214 ? 3.524 12.596 -15.287 1.00 93.31 214 LEU A N 1
ATOM 1686 C CA . LEU A 1 214 ? 3.083 13.948 -14.972 1.00 93.31 214 LEU A CA 1
ATOM 1687 C C . LEU A 1 214 ? 4.276 14.819 -14.556 1.00 93.31 214 LEU A C 1
ATOM 1689 O O . LEU A 1 214 ? 4.742 14.814 -13.415 1.00 93.31 214 LEU A O 1
ATOM 1693 N N . ALA A 1 215 ? 4.752 15.625 -15.505 1.00 87.25 215 ALA A N 1
ATOM 1694 C CA . ALA A 1 215 ? 5.916 16.498 -15.334 1.00 87.25 215 ALA A CA 1
ATOM 1695 C C . ALA A 1 215 ? 5.641 17.778 -14.518 1.00 87.25 215 ALA A C 1
ATOM 1697 O O . ALA A 1 215 ? 6.545 18.581 -14.303 1.00 87.25 215 ALA A O 1
ATOM 1698 N N . ARG A 1 216 ? 4.424 17.974 -13.999 1.00 85.50 216 ARG A N 1
ATOM 1699 C CA . ARG A 1 216 ? 4.041 19.131 -13.171 1.00 85.50 216 ARG A CA 1
ATOM 1700 C C . ARG A 1 216 ? 3.984 18.770 -11.685 1.00 85.50 216 ARG A C 1
ATOM 1702 O O . ARG A 1 216 ? 3.309 17.813 -11.316 1.00 85.50 216 ARG A O 1
ATOM 1709 N N . ASP A 1 217 ? 4.730 19.491 -10.844 1.00 75.44 217 ASP A N 1
ATOM 1710 C CA . ASP A 1 217 ? 4.773 19.230 -9.390 1.00 75.44 217 ASP A CA 1
ATOM 1711 C C . ASP A 1 217 ? 3.602 19.879 -8.646 1.00 75.44 217 ASP A C 1
ATOM 1713 O O . ASP A 1 217 ? 3.184 19.380 -7.602 1.00 75.44 217 ASP A O 1
ATOM 1717 N N . ASP A 1 218 ? 3.036 20.945 -9.212 1.00 83.94 218 ASP A N 1
ATOM 1718 C CA . ASP A 1 218 ? 1.901 21.718 -8.695 1.00 83.94 218 ASP A CA 1
ATOM 1719 C C . ASP A 1 218 ? 0.547 21.019 -8.890 1.00 83.94 218 ASP A C 1
ATOM 1721 O O . ASP A 1 218 ? -0.489 21.519 -8.460 1.00 83.94 218 ASP A O 1
ATOM 1725 N N . ALA A 1 219 ? 0.534 19.847 -9.527 1.00 87.56 219 ALA A N 1
ATOM 1726 C CA . ALA A 1 219 ? -0.692 19.104 -9.755 1.00 87.56 219 ALA A CA 1
ATOM 1727 C C . ALA A 1 219 ? -1.322 18.610 -8.441 1.00 87.56 219 ALA A C 1
ATOM 1729 O O . ALA A 1 219 ? -0.632 18.130 -7.532 1.00 87.56 219 ALA A O 1
ATOM 1730 N N . GLY A 1 220 ? -2.653 18.683 -8.382 1.00 88.19 220 GLY A N 1
ATOM 1731 C CA . GLY A 1 220 ? -3.444 18.151 -7.276 1.00 88.19 220 GLY A CA 1
ATOM 1732 C C . GLY A 1 220 ? -3.330 16.631 -7.144 1.00 88.19 220 GLY A C 1
ATOM 1733 O O . GLY A 1 220 ? -2.899 15.927 -8.064 1.00 88.19 220 GLY A O 1
ATOM 1734 N N . GLN A 1 221 ? -3.745 16.119 -5.987 1.00 87.19 221 GLN A N 1
ATOM 1735 C CA . GLN A 1 221 ? -3.623 14.705 -5.641 1.00 87.19 221 GLN A CA 1
ATOM 1736 C C . GLN A 1 221 ? -4.325 13.778 -6.641 1.00 87.19 221 GLN A C 1
ATOM 1738 O O . GLN A 1 221 ? -3.757 12.760 -7.024 1.00 87.19 221 GLN A O 1
ATOM 1743 N N . GLU A 1 222 ? -5.521 14.140 -7.110 1.00 90.12 222 GLU A N 1
ATOM 1744 C CA . GLU A 1 222 ? -6.277 13.328 -8.070 1.00 90.12 222 GLU A CA 1
ATOM 1745 C C . GLU A 1 222 ? -5.515 13.121 -9.389 1.00 90.12 222 GLU A C 1
ATOM 1747 O O . GLU A 1 222 ? -5.448 12.005 -9.903 1.00 90.12 222 GLU A O 1
ATOM 1752 N N . LEU A 1 223 ? -4.894 14.175 -9.930 1.00 91.62 223 LEU A N 1
ATOM 1753 C CA . LEU A 1 223 ? -4.113 14.076 -11.167 1.00 91.62 223 LEU A CA 1
ATOM 1754 C C . LEU A 1 223 ? -2.857 13.224 -10.968 1.00 91.62 223 LEU A C 1
ATOM 1756 O O . LEU A 1 223 ? -2.560 12.371 -11.802 1.00 91.62 223 LEU A O 1
ATOM 1760 N N . LYS A 1 224 ? -2.159 13.405 -9.840 1.00 92.00 224 LYS A N 1
ATOM 1761 C CA . LYS A 1 224 ? -1.004 12.574 -9.461 1.00 92.00 224 LYS A CA 1
ATOM 1762 C C . LYS A 1 224 ? -1.390 11.108 -9.237 1.00 92.00 224 LYS A C 1
ATOM 1764 O O . LYS A 1 224 ? -0.587 10.223 -9.503 1.00 92.00 224 LYS A O 1
ATOM 1769 N N . ALA A 1 225 ? -2.611 10.833 -8.779 1.00 91.94 225 ALA A N 1
ATOM 1770 C CA . ALA A 1 225 ? -3.110 9.471 -8.612 1.00 91.94 225 ALA A CA 1
ATOM 1771 C C . ALA A 1 225 ? -3.452 8.802 -9.958 1.00 91.94 225 ALA A C 1
ATOM 1773 O O . ALA A 1 225 ? -3.201 7.609 -10.119 1.00 91.94 225 ALA A O 1
ATOM 1774 N N . LYS A 1 226 ? -3.979 9.558 -10.937 1.00 92.94 226 LYS A N 1
ATOM 1775 C CA . LYS A 1 226 ? -4.263 9.066 -12.304 1.00 92.94 226 LYS A CA 1
ATOM 1776 C C . LYS A 1 226 ? -2.995 8.873 -13.150 1.00 92.94 226 LYS A C 1
ATOM 1778 O O . LYS A 1 226 ? -2.946 7.964 -13.980 1.00 92.94 226 LYS A O 1
ATOM 1783 N N . SER A 1 227 ? -1.970 9.690 -12.910 1.00 93.56 227 SER A N 1
ATOM 1784 C CA . SER A 1 227 ? -0.656 9.617 -13.562 1.00 93.56 227 SER A CA 1
ATOM 1785 C C . SER A 1 227 ? 0.439 9.428 -12.508 1.00 93.56 227 SER A C 1
ATOM 1787 O O . SER A 1 227 ? 1.019 10.409 -12.046 1.00 93.56 227 SER A O 1
ATOM 1789 N N . PRO A 1 228 ? 0.728 8.179 -12.095 1.00 93.06 228 PRO A N 1
ATOM 1790 C CA . PRO A 1 228 ? 1.508 7.899 -10.887 1.00 93.06 228 PRO A CA 1
ATOM 1791 C C . PRO A 1 228 ? 3.007 8.203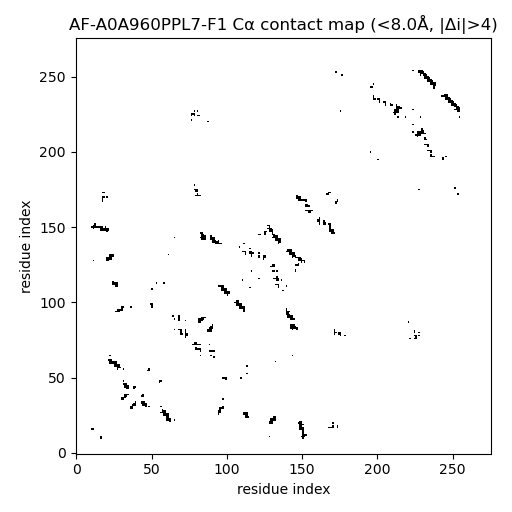 -11.012 1.00 93.06 228 PRO A C 1
ATOM 1793 O O . PRO A 1 228 ? 3.718 8.189 -10.003 1.00 93.06 228 PRO A O 1
ATOM 1796 N N . LEU A 1 229 ? 3.517 8.435 -12.227 1.00 95.06 229 LEU A N 1
ATOM 1797 C CA . LEU A 1 229 ? 4.940 8.637 -12.470 1.00 95.06 229 LEU A CA 1
ATOM 1798 C C . LEU A 1 229 ? 5.274 10.117 -12.614 1.00 95.06 229 LEU A C 1
ATOM 1800 O O . LEU A 1 229 ? 4.707 10.828 -13.435 1.00 95.06 229 LEU A O 1
ATOM 1804 N N . ARG A 1 230 ? 6.309 10.548 -11.901 1.00 94.12 230 ARG A N 1
ATOM 1805 C CA . ARG A 1 230 ? 6.962 11.835 -12.123 1.00 94.12 230 ARG A CA 1
ATOM 1806 C C . ARG A 1 230 ? 7.896 11.796 -13.332 1.00 94.12 230 ARG A C 1
ATOM 1808 O O . ARG A 1 230 ? 8.022 12.779 -14.055 1.00 94.12 230 ARG A O 1
ATOM 1815 N N . GLN A 1 231 ? 8.585 10.674 -13.524 1.00 95.31 231 GLN A N 1
ATOM 1816 C CA . GLN A 1 231 ? 9.512 10.445 -14.631 1.00 95.31 231 GLN A CA 1
ATOM 1817 C C . GLN A 1 231 ? 9.606 8.945 -14.917 1.00 95.31 231 GLN A C 1
ATOM 1819 O O . GLN A 1 231 ? 9.494 8.124 -14.005 1.00 95.31 231 GLN A O 1
ATOM 1824 N N . ALA A 1 232 ? 9.843 8.586 -16.176 1.00 96.69 232 ALA A N 1
ATOM 1825 C CA . ALA A 1 232 ? 10.046 7.206 -16.587 1.00 96.69 232 ALA A CA 1
ATOM 1826 C C . ALA A 1 232 ? 11.083 7.115 -17.708 1.00 96.69 232 ALA A C 1
ATOM 1828 O O . ALA A 1 232 ? 11.211 8.048 -18.503 1.00 96.69 232 ALA A O 1
ATOM 1829 N N . ARG A 1 233 ? 11.806 5.995 -17.779 1.00 96.69 233 ARG A N 1
ATOM 1830 C CA . ARG A 1 233 ? 12.724 5.678 -18.881 1.00 96.69 233 ARG A CA 1
ATOM 1831 C C . ARG A 1 233 ? 12.770 4.172 -19.107 1.00 96.69 233 ARG A C 1
ATOM 1833 O O . ARG A 1 233 ? 12.844 3.418 -18.142 1.00 96.69 233 ARG A O 1
ATOM 1840 N N . VAL A 1 234 ? 12.759 3.737 -20.363 1.00 97.31 234 VAL A N 1
ATOM 1841 C CA . VAL A 1 234 ? 12.950 2.329 -20.736 1.00 97.31 234 VAL A CA 1
ATOM 1842 C C . VAL A 1 234 ? 14.186 2.201 -21.615 1.00 97.31 234 VAL A C 1
ATOM 1844 O O . VAL A 1 234 ? 14.212 2.742 -22.716 1.00 97.31 234 VAL A O 1
ATOM 1847 N N . ASP A 1 235 ? 15.188 1.467 -21.141 1.00 96.88 235 ASP A N 1
ATOM 1848 C CA . ASP A 1 235 ? 16.431 1.217 -21.870 1.00 96.88 235 ASP A CA 1
ATOM 1849 C C . ASP A 1 235 ? 16.386 -0.202 -22.449 1.00 96.88 235 ASP A C 1
ATOM 1851 O O . ASP A 1 235 ? 16.294 -1.168 -21.693 1.00 96.88 235 ASP A O 1
ATOM 1855 N N . VAL A 1 236 ? 16.450 -0.345 -23.776 1.00 96.62 236 VAL A N 1
ATOM 1856 C CA . VAL A 1 236 ? 16.383 -1.644 -24.471 1.00 96.62 236 VAL A CA 1
ATOM 1857 C C . VAL A 1 236 ? 17.717 -1.942 -25.147 1.00 96.62 236 VAL A C 1
ATOM 1859 O O . VAL A 1 236 ? 18.308 -1.058 -25.761 1.00 96.62 236 VAL A O 1
ATOM 1862 N N . ARG A 1 237 ? 18.207 -3.177 -25.022 1.00 95.94 237 ARG A N 1
ATOM 1863 C CA . ARG A 1 237 ? 19.472 -3.634 -25.617 1.00 95.94 237 ARG A CA 1
ATOM 1864 C C . ARG A 1 237 ? 19.311 -5.012 -26.244 1.00 95.94 237 ARG A C 1
ATOM 1866 O O . ARG A 1 237 ? 18.575 -5.842 -25.711 1.00 95.94 237 ARG A O 1
ATOM 1873 N N . ASP A 1 238 ? 20.031 -5.268 -27.329 1.00 95.00 238 ASP A N 1
ATOM 1874 C CA . ASP A 1 238 ? 20.141 -6.601 -27.924 1.00 95.00 238 ASP A CA 1
ATOM 1875 C C . ASP A 1 238 ? 20.744 -7.615 -26.949 1.00 95.00 238 ASP A C 1
ATOM 1877 O O . ASP A 1 238 ? 21.631 -7.294 -26.151 1.00 95.00 238 ASP A O 1
ATOM 1881 N N . VAL A 1 239 ? 20.283 -8.862 -27.038 1.00 95.62 239 VAL A N 1
ATOM 1882 C CA . VAL A 1 239 ? 20.909 -9.996 -26.354 1.00 95.62 239 VAL A CA 1
ATOM 1883 C C . VAL A 1 239 ? 21.954 -10.614 -27.289 1.00 95.62 239 VAL A C 1
ATOM 1885 O O . VAL A 1 239 ? 21.583 -11.176 -28.326 1.00 95.62 239 VAL A O 1
ATOM 1888 N N . PRO A 1 240 ? 23.258 -10.556 -26.949 1.00 94.00 240 PRO A N 1
ATOM 1889 C CA . PRO A 1 240 ? 24.306 -11.118 -27.792 1.00 94.00 240 PRO A CA 1
ATOM 1890 C C . PRO A 1 240 ? 24.051 -12.594 -28.121 1.00 94.00 240 PRO A C 1
ATOM 1892 O O . PRO A 1 240 ? 23.711 -13.392 -27.248 1.00 94.00 240 PRO A O 1
ATOM 1895 N N . GLY A 1 241 ? 24.202 -12.954 -29.397 1.00 93.50 241 GLY A N 1
ATOM 1896 C CA . GLY A 1 241 ? 24.000 -14.324 -29.877 1.00 93.50 241 GLY A CA 1
ATOM 1897 C C . GLY A 1 241 ? 22.538 -14.764 -30.020 1.00 93.50 241 GLY A C 1
ATOM 1898 O O . GLY A 1 241 ? 22.300 -15.920 -30.361 1.00 93.50 241 GLY A O 1
ATOM 1899 N N . ARG A 1 242 ? 21.553 -13.883 -29.787 1.00 94.81 242 ARG A N 1
ATOM 1900 C CA . ARG A 1 242 ? 20.121 -14.191 -29.950 1.00 94.81 242 ARG A CA 1
ATOM 1901 C C . ARG A 1 242 ? 19.403 -13.105 -30.766 1.00 94.81 242 ARG A C 1
ATOM 1903 O O . ARG A 1 242 ? 18.835 -12.182 -30.182 1.00 94.81 242 ARG A O 1
ATOM 1910 N N . PRO A 1 243 ? 19.402 -13.198 -32.110 1.00 91.12 243 PRO A N 1
ATOM 1911 C CA . PRO A 1 243 ? 18.704 -12.239 -32.966 1.00 91.12 243 PRO A CA 1
ATOM 1912 C C . PRO A 1 243 ? 17.215 -12.123 -32.608 1.00 91.12 243 PRO A C 1
ATOM 1914 O O . PRO A 1 243 ? 16.553 -13.128 -32.354 1.00 91.12 243 PRO A O 1
ATOM 1917 N N . GLY A 1 244 ? 16.695 -10.893 -32.563 1.00 90.44 244 GLY A N 1
ATOM 1918 C CA . GLY A 1 244 ? 15.301 -10.610 -32.195 1.00 90.44 244 GLY A CA 1
ATOM 1919 C C . GLY A 1 244 ? 14.981 -10.751 -30.699 1.00 90.44 244 GLY A C 1
ATOM 1920 O O . GLY A 1 244 ? 13.825 -10.604 -30.312 1.00 90.44 244 GLY A O 1
ATOM 1921 N N . SER A 1 245 ? 15.978 -11.035 -29.852 1.00 93.94 245 SER A N 1
ATOM 1922 C CA . SER A 1 245 ? 15.833 -11.047 -28.392 1.00 93.94 245 SER A CA 1
ATOM 1923 C C . SER A 1 245 ? 16.432 -9.785 -27.779 1.00 93.94 245 SER A C 1
ATOM 1925 O O . SER A 1 245 ? 17.583 -9.442 -28.050 1.00 93.94 245 SER A O 1
ATOM 1927 N N . TYR A 1 246 ? 15.673 -9.134 -26.898 1.00 94.12 246 TYR A N 1
ATOM 1928 C CA . TYR A 1 246 ? 16.055 -7.872 -26.266 1.00 94.12 246 TYR A CA 1
ATOM 1929 C C . TYR A 1 246 ? 15.914 -7.942 -24.745 1.00 94.12 246 TYR A C 1
ATOM 1931 O O . TYR A 1 246 ? 14.978 -8.555 -24.231 1.00 94.12 246 TYR A O 1
ATOM 1939 N N . ASN A 1 247 ? 16.805 -7.257 -24.033 1.00 94.38 247 ASN A N 1
ATOM 1940 C CA . ASN A 1 247 ? 16.681 -6.978 -22.606 1.00 94.38 247 ASN A CA 1
ATOM 1941 C C . ASN A 1 247 ? 16.217 -5.534 -22.412 1.00 94.38 247 ASN A C 1
ATOM 1943 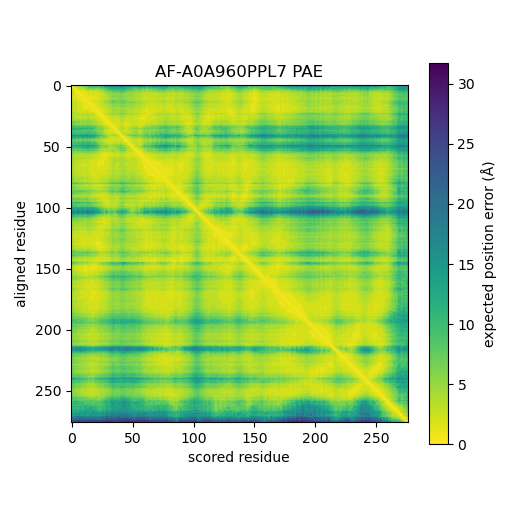O O . ASN A 1 247 ? 16.817 -4.618 -22.972 1.00 94.38 247 ASN A O 1
ATOM 1947 N N . ALA A 1 248 ? 15.182 -5.332 -21.596 1.00 94.50 248 ALA A N 1
ATOM 1948 C CA . ALA A 1 248 ? 14.669 -4.012 -21.247 1.00 94.50 248 ALA A CA 1
ATOM 1949 C C . ALA A 1 248 ? 14.868 -3.729 -19.751 1.00 94.50 248 ALA A C 1
ATOM 1951 O O . ALA A 1 248 ? 14.528 -4.563 -18.912 1.00 94.50 248 ALA A O 1
ATOM 1952 N N . ILE A 1 249 ? 15.383 -2.546 -19.421 1.00 96.56 249 ILE A N 1
ATOM 1953 C CA . ILE A 1 249 ? 15.493 -2.030 -18.053 1.00 96.56 249 ILE A CA 1
ATOM 1954 C C . ILE A 1 249 ? 14.547 -0.838 -17.931 1.00 96.56 249 ILE A C 1
ATOM 1956 O O . ILE A 1 249 ? 14.663 0.135 -18.673 1.00 96.56 249 ILE A O 1
ATOM 1960 N N . VAL A 1 250 ? 13.597 -0.922 -17.003 1.00 96.31 250 VAL A N 1
ATOM 1961 C CA . VAL A 1 250 ? 12.544 0.082 -16.819 1.00 96.31 250 VAL A CA 1
ATOM 1962 C C . VAL A 1 250 ? 12.807 0.858 -15.536 1.00 96.31 250 VAL A C 1
ATOM 1964 O O . VAL A 1 250 ? 12.773 0.297 -14.445 1.00 96.31 250 VAL A O 1
ATOM 1967 N N . PHE A 1 251 ? 13.042 2.158 -15.669 1.00 96.12 251 PHE A N 1
ATOM 1968 C CA . PHE A 1 251 ? 13.215 3.090 -14.564 1.00 96.12 251 PHE A CA 1
ATOM 1969 C C . PHE A 1 251 ? 11.905 3.838 -14.330 1.00 96.12 251 PHE A C 1
ATOM 1971 O O . PHE A 1 251 ? 11.415 4.537 -15.219 1.00 96.12 251 PHE A O 1
ATOM 1978 N N . LEU A 1 252 ? 11.350 3.699 -13.127 1.00 95.12 252 LEU A N 1
ATOM 1979 C CA . LEU A 1 252 ? 10.106 4.337 -12.706 1.00 95.12 252 LEU A CA 1
ATOM 1980 C C . LEU A 1 252 ? 10.402 5.264 -11.529 1.00 95.12 252 LEU A C 1
ATOM 1982 O O . LEU A 1 252 ? 10.847 4.802 -10.481 1.00 95.12 252 LEU A O 1
ATOM 1986 N N . ARG A 1 253 ? 10.135 6.561 -11.681 1.00 94.44 253 ARG A N 1
ATOM 1987 C CA . ARG A 1 253 ? 10.176 7.521 -10.575 1.00 94.4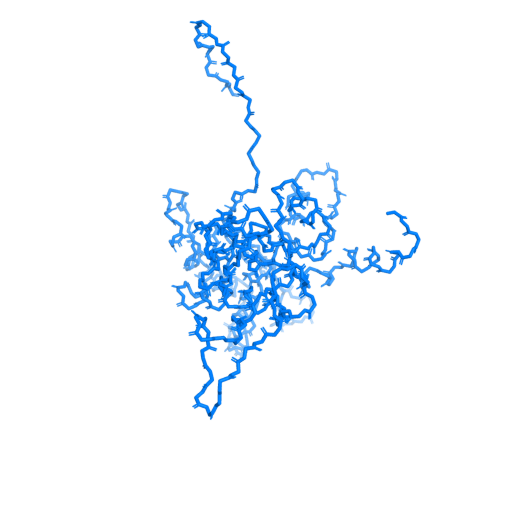4 253 ARG A CA 1
ATOM 1988 C C . ARG A 1 253 ? 8.742 7.932 -10.235 1.00 94.44 253 ARG A C 1
ATOM 1990 O O . ARG A 1 253 ? 8.161 8.701 -11.004 1.00 94.44 253 ARG A O 1
ATOM 1997 N N . PRO A 1 254 ? 8.157 7.440 -9.131 1.00 93.12 254 PRO A N 1
ATOM 1998 C CA . PRO A 1 254 ? 6.807 7.817 -8.731 1.00 93.12 254 PRO A CA 1
ATOM 1999 C C . PRO A 1 254 ? 6.761 9.242 -8.164 1.00 93.12 254 PRO A C 1
ATOM 2001 O O . PRO A 1 254 ? 7.796 9.845 -7.866 1.00 93.12 254 PRO A O 1
ATOM 2004 N N . HIS A 1 255 ? 5.555 9.778 -7.987 1.00 91.44 255 HIS A N 1
ATOM 2005 C CA . HIS A 1 255 ? 5.354 10.922 -7.098 1.00 91.44 255 HIS A CA 1
ATOM 2006 C C . HIS A 1 255 ? 5.553 10.495 -5.643 1.00 91.44 255 HIS A C 1
ATOM 2008 O O . HIS A 1 255 ? 4.981 9.496 -5.210 1.00 91.44 255 HIS A O 1
ATOM 2014 N N . PHE A 1 256 ? 6.351 11.250 -4.889 1.00 88.44 256 PHE A N 1
ATOM 2015 C CA . PHE A 1 256 ? 6.567 10.961 -3.477 1.00 88.44 256 PHE A CA 1
ATOM 2016 C C . PHE A 1 256 ? 5.387 11.432 -2.631 1.00 88.44 256 PHE A C 1
ATOM 2018 O O . PHE A 1 256 ? 4.868 12.532 -2.820 1.00 88.44 256 PHE A O 1
ATOM 2025 N N . GLN A 1 257 ? 4.981 10.575 -1.700 1.00 84.75 257 GLN A N 1
ATOM 2026 C CA . GLN A 1 257 ? 4.022 10.882 -0.646 1.00 84.75 257 GLN A CA 1
ATOM 2027 C C . GLN A 1 257 ? 4.763 11.428 0.582 1.00 84.75 257 GLN A C 1
ATOM 2029 O O . GLN A 1 257 ? 5.920 11.078 0.821 1.00 84.75 257 GLN A O 1
ATOM 2034 N N . LEU A 1 258 ? 4.112 12.314 1.337 1.00 85.62 258 LEU A N 1
ATOM 2035 C CA . LEU A 1 258 ? 4.664 12.858 2.576 1.00 85.62 258 LEU A CA 1
ATOM 2036 C C . LEU A 1 258 ? 4.728 11.749 3.638 1.00 85.62 258 LEU A C 1
ATOM 2038 O O . LEU A 1 258 ? 3.708 11.136 3.936 1.00 85.62 258 LEU A O 1
ATOM 2042 N N . GLU A 1 259 ? 5.917 11.510 4.194 1.00 80.81 259 GLU A N 1
ATOM 2043 C CA . GLU A 1 259 ? 6.152 10.492 5.234 1.00 80.81 259 GLU A CA 1
ATOM 2044 C C . GLU A 1 259 ? 6.313 11.122 6.619 1.00 80.81 259 GLU A C 1
ATOM 2046 O O . GLU A 1 259 ? 5.635 10.752 7.569 1.00 80.81 259 GLU A O 1
ATOM 2051 N N . GLU A 1 260 ? 7.222 12.089 6.744 1.00 80.31 260 GLU A N 1
ATOM 2052 C CA . GLU A 1 260 ? 7.576 12.702 8.020 1.00 80.31 260 GLU A CA 1
ATOM 2053 C C . GLU A 1 260 ? 7.909 14.181 7.820 1.00 80.31 260 GLU A C 1
ATOM 2055 O O . GLU A 1 260 ? 8.519 14.567 6.820 1.00 80.31 260 GLU A O 1
ATOM 2060 N N . LEU A 1 261 ? 7.525 15.000 8.800 1.00 83.00 261 LEU A N 1
ATOM 2061 C CA . LEU A 1 261 ? 7.900 16.402 8.899 1.00 83.00 261 LEU A CA 1
ATOM 2062 C C . LEU A 1 261 ? 8.391 16.682 10.321 1.00 83.00 261 LEU A C 1
ATOM 2064 O O . LEU A 1 261 ? 7.607 16.670 11.267 1.00 83.00 261 LEU A O 1
ATOM 2068 N N . THR A 1 262 ? 9.680 16.978 10.470 1.00 81.25 262 THR A N 1
ATOM 2069 C CA . THR A 1 262 ? 10.236 17.433 11.749 1.00 81.25 262 THR A CA 1
ATOM 2070 C C . THR A 1 262 ? 10.213 18.953 11.785 1.00 81.25 262 THR A C 1
ATOM 2072 O O . THR A 1 262 ? 10.948 19.609 11.048 1.00 81.25 262 THR A O 1
ATOM 2075 N N . THR A 1 263 ? 9.373 19.531 12.642 1.00 79.62 263 THR A N 1
ATOM 2076 C CA . THR A 1 263 ? 9.264 20.987 12.796 1.00 79.62 263 THR A CA 1
ATOM 2077 C C . THR A 1 263 ? 10.037 21.459 14.022 1.00 79.62 263 THR A C 1
ATOM 2079 O O . THR A 1 263 ? 9.897 20.904 15.109 1.00 79.62 263 THR A O 1
ATOM 2082 N N . SER A 1 264 ? 10.820 22.529 13.871 1.00 84.75 264 SER A N 1
ATOM 2083 C CA . SER A 1 264 ? 11.391 23.266 15.000 1.00 84.75 264 SER A CA 1
ATOM 2084 C C . SER A 1 264 ? 10.788 24.666 15.041 1.00 84.75 264 SER A C 1
ATOM 2086 O O . SER A 1 264 ? 10.936 25.416 14.076 1.00 84.75 264 SER A O 1
ATOM 2088 N N . ILE A 1 265 ? 10.129 25.022 16.142 1.00 87.38 265 ILE A N 1
ATOM 2089 C CA . ILE A 1 265 ? 9.537 26.350 16.332 1.00 87.38 265 ILE A CA 1
ATOM 2090 C C . ILE A 1 265 ? 10.520 27.194 17.139 1.00 87.38 265 ILE A C 1
ATOM 2092 O O . ILE A 1 265 ? 10.961 26.784 18.212 1.00 87.38 265 ILE A O 1
ATOM 2096 N N . ARG A 1 266 ? 10.879 28.368 16.615 1.00 86.69 266 ARG A N 1
ATOM 2097 C CA . ARG A 1 266 ? 11.772 29.319 17.284 1.00 86.69 266 ARG A CA 1
ATOM 2098 C C . ARG A 1 266 ? 11.052 30.649 17.437 1.00 86.69 266 ARG A C 1
ATOM 2100 O O . ARG A 1 266 ? 10.623 31.231 16.447 1.00 86.69 266 ARG A O 1
ATOM 2107 N N . LEU A 1 267 ? 10.936 31.120 18.675 1.00 86.69 267 LEU A N 1
ATOM 2108 C CA . LEU A 1 267 ? 10.497 32.481 18.964 1.00 86.69 267 LEU A CA 1
ATOM 2109 C C . LEU A 1 267 ? 11.694 33.411 18.780 1.00 86.69 267 LEU A C 1
ATOM 2111 O O . LEU A 1 267 ? 12.731 33.222 19.414 1.00 86.69 267 LEU A O 1
ATOM 2115 N N . VAL A 1 268 ? 11.554 34.388 17.892 1.00 89.19 268 VAL A N 1
ATOM 2116 C CA . VAL A 1 268 ? 12.593 35.370 17.575 1.00 89.19 268 VAL A CA 1
ATOM 2117 C C . VAL A 1 268 ? 11.984 36.767 17.614 1.00 89.19 268 VAL A C 1
ATOM 2119 O O . VAL A 1 268 ? 10.847 36.954 17.189 1.00 89.19 268 VAL A O 1
ATOM 2122 N N . ALA A 1 269 ? 12.724 37.736 18.158 1.00 84.50 269 ALA A N 1
ATOM 2123 C CA . ALA A 1 269 ? 12.283 39.133 18.215 1.00 84.50 269 ALA A CA 1
ATOM 2124 C C . ALA A 1 269 ? 12.308 39.803 16.830 1.00 84.50 269 ALA A C 1
ATOM 2126 O O . ALA A 1 269 ? 11.488 40.667 16.543 1.00 84.50 269 ALA A O 1
ATOM 2127 N N . GLU A 1 270 ? 13.215 39.358 15.961 1.00 86.56 270 GLU A N 1
ATOM 2128 C CA . GLU A 1 270 ? 13.303 39.743 14.558 1.00 86.56 270 GLU A CA 1
ATOM 2129 C C . GLU A 1 270 ? 13.559 38.476 13.740 1.00 86.56 270 GLU A C 1
ATOM 2131 O O . GLU A 1 270 ? 14.324 37.601 14.162 1.00 86.56 270 GLU A O 1
ATOM 2136 N N . LEU A 1 271 ? 12.866 38.332 12.608 1.00 88.81 271 LEU A N 1
ATOM 2137 C CA . LEU A 1 271 ? 13.006 37.147 11.768 1.00 88.81 271 LEU A CA 1
ATOM 2138 C C . LEU A 1 271 ? 14.435 37.096 11.206 1.00 88.81 271 LEU A C 1
ATOM 2140 O O . LEU A 1 271 ? 14.855 38.055 10.557 1.00 88.81 271 LEU A O 1
ATOM 2144 N N . PRO A 1 272 ? 15.190 36.002 11.427 1.00 84.94 272 PRO A N 1
ATOM 2145 C CA . PRO A 1 272 ? 16.493 35.852 10.804 1.00 84.94 272 PRO A CA 1
ATOM 2146 C C . PRO A 1 272 ? 16.335 35.823 9.277 1.00 84.94 272 PRO A C 1
ATOM 2148 O O . PRO A 1 272 ? 15.262 35.463 8.775 1.00 84.94 272 PRO A O 1
ATOM 2151 N N . PRO A 1 273 ? 17.392 36.167 8.521 1.00 82.62 273 PRO A N 1
ATOM 2152 C CA . PRO A 1 273 ? 17.367 36.014 7.074 1.00 82.62 273 PRO A CA 1
ATOM 2153 C C . PRO A 1 273 ? 16.994 34.566 6.699 1.00 82.62 273 PRO A C 1
ATOM 2155 O O . PRO A 1 273 ? 17.318 33.643 7.459 1.00 82.62 273 PRO A O 1
ATOM 2158 N N . PRO A 1 274 ? 16.307 34.350 5.558 1.00 80.94 274 PRO A N 1
ATOM 2159 C CA . PRO A 1 274 ? 15.908 33.018 5.118 1.00 80.94 274 PRO A CA 1
ATOM 2160 C C . PRO A 1 274 ? 17.104 32.068 5.139 1.00 80.94 274 PRO A C 1
ATOM 2162 O O . PRO A 1 274 ? 18.190 32.431 4.683 1.00 80.94 274 PRO A O 1
ATOM 2165 N N . ALA A 1 275 ? 16.914 30.865 5.682 1.00 70.19 275 ALA A N 1
ATOM 2166 C CA . ALA A 1 275 ? 17.933 29.829 5.588 1.00 70.19 275 ALA A CA 1
ATOM 2167 C C . ALA A 1 275 ? 18.225 29.558 4.100 1.00 70.19 275 ALA A C 1
ATOM 2169 O O . ALA A 1 275 ? 17.284 29.402 3.319 1.00 70.19 275 ALA A O 1
ATOM 2170 N N . ALA A 1 276 ? 19.510 29.581 3.731 1.00 50.59 276 ALA A N 1
ATOM 2171 C CA . ALA A 1 276 ? 19.987 29.302 2.377 1.00 50.59 276 ALA A CA 1
ATOM 2172 C C . ALA A 1 276 ? 19.833 27.822 2.006 1.00 50.59 276 ALA A C 1
ATOM 2174 O O . ALA A 1 276 ? 19.985 26.971 2.916 1.00 50.59 276 ALA A O 1
#

Foldseek 3Di:
DDPVCPVLVVLQQDLVLLVAAAEDDWFQPADFEAPVGNDDDPDHDGQPDALPDPVSTDTDGCVVVQVVLQVVLCVQQVARLQCFDPVSSFKDADQDWDWHADPVRDIDIRQRGSDAADPVNQVVVLQQAHFYFHTDPPHRMTGGHAFFGNHNQDDDPDPVSSVVSRLSRGRSNVRRVVVVVVVCVVVVVVCPPPDADQVRVQVVVQVVLVVLADCDPPDDSSNCSNRFFPDKGKHKDDDPPDPPDIDIDIDGHGDDDDDDDDDDDDDDPDDDDDDD

Sequence (276 aa):
ESSELIKWRSFRDSEDSRYVTLTLPHILLRLPYGPETKPVETFNYVEDVDGTDHDKYLWGNAAWALAQRITNAFALYGWTAAIRGVEGGGLVQGLPTHTFKTDEGDIALKCPTEIAITDRREKELDTLGFVSLCHCKGTDYAAFFGGQTAQKAKVYDTNEANANARISALLPYILAASRFAHYLKVICRDKIGSFMTADNVSVYLNRWIGNYVLARDDAGQELKAKSPLRQARVDVRDVPGRPGSYNAIVFLRPHFQLEELTTSIRLVAELPPPAA

Solvent-accessible surface area (backbone atoms only — not comparable to full-atom values): 15810 Å² total; per-residue (Å²): 135,63,77,87,46,49,66,60,52,58,44,19,68,36,83,70,25,33,82,37,67,46,57,33,53,42,27,41,72,53,66,64,42,16,87,90,71,42,63,54,93,89,50,98,48,69,53,93,68,72,75,80,65,68,87,74,53,55,66,36,68,33,54,57,58,53,51,49,27,36,50,48,19,30,73,78,35,75,31,42,52,34,39,25,26,70,88,44,39,14,51,46,71,82,43,39,71,48,72,36,64,45,99,86,68,48,82,43,71,47,67,41,29,82,55,82,53,49,74,70,55,41,54,54,39,33,76,69,12,28,26,43,48,29,49,43,87,95,59,48,35,28,25,22,64,52,46,30,5,32,20,58,57,62,85,57,96,46,70,68,57,30,50,53,31,48,50,57,18,24,37,34,53,44,49,44,52,50,52,51,52,54,50,50,55,53,54,53,58,75,48,64,93,58,100,61,54,48,66,55,49,26,54,52,52,40,57,59,55,50,78,35,42,41,87,61,86,87,58,54,69,70,60,44,41,52,22,51,23,44,42,73,48,50,50,48,38,74,39,88,98,39,89,95,39,70,48,75,49,77,48,77,38,61,65,84,76,93,85,84,82,91,84,84,90,78,92,64,98,63,86,73,79,80,86,129

Mean predicted aligned error: 5.75 Å

Nearest PDB structures (foldseek):
  5n8n-assembly1_B  TM=9.834E-01  e=2.205E-34  Pseudomonas aeruginosa
  3j9g-assembly1_B  TM=9.688E-01  e=3.934E-29  Vibrio cholerae O1 biovar El Tor str. N16961
  5urx-assembly1_1B  TM=9.663E-01  e=1.756E-28  Myxococcus xanthus DK 1622
  5ojq-assembly1_d  TM=9.497E-01  e=7.391E-27  Vibrio cholerae
  3j9o-assembly1_B-1  TM=9.340E-01  e=4.050E-21  Francisella tularensis subsp. novicida U112

Secondary structure (DSSP, 8-state):
--GGGHHHHHHHTSSGGGG--EEES-EE-SPPB-SSSB--SSS-------SS-STTS-EE-THHHHHHHHHHHHHHHSSS---SSIIIIIEE------EEE-TTS-EEEPPSBSS---HHHHHHHHHTTEEEEEE-TTSS-EEE---B-S--PPP-SSHHHHHHHHHHTBHHHHHHHHHHHHHHHHHHHHTTTS---HHHHHHHHHHHHHTTB---SS--HHHHHHS-EEEEEEEEE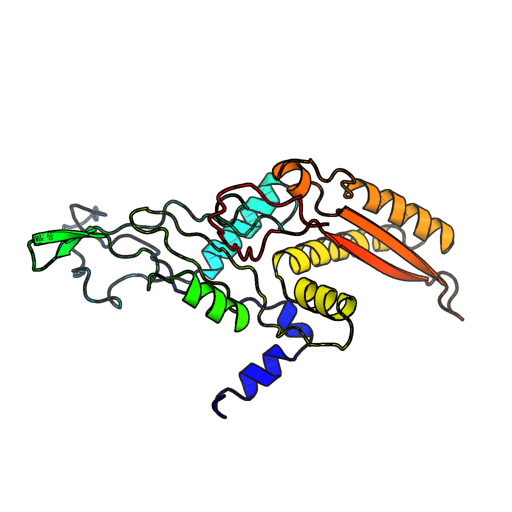E-TT-TT-EEEEEEEEEPPPP----------SSPPPPP-

Radius of gyration: 24.34 Å; Cα contacts (8 Å, |Δi|>4): 433; chains: 1; bounding box: 64×56×74 Å